Protein AF-A0A1H4MM97-F1 (afdb_monomer)

Solvent-accessible surface area (backbone atoms only — not comparable to full-atom values): 13445 Å² total; per-residue (Å²): 142,68,72,73,61,57,56,51,54,50,53,53,50,51,55,54,53,60,65,69,68,58,80,79,66,92,58,57,51,56,88,79,67,71,81,80,76,68,52,73,66,52,47,60,66,31,42,34,69,40,81,57,89,92,46,45,34,56,43,47,64,64,57,59,59,39,20,64,50,81,47,57,60,94,82,62,78,78,69,67,64,63,58,55,52,52,50,49,53,22,59,53,43,67,38,42,84,45,66,61,85,89,48,88,69,67,65,29,36,38,38,34,48,35,70,65,54,57,54,41,44,70,76,46,51,65,62,47,46,74,75,69,49,52,69,72,55,53,54,54,55,64,67,56,75,74,86,54,64,60,46,66,48,73,47,63,43,88,90,64,45,43,42,34,25,40,36,40,33,55,57,85,58,58,69,58,60,50,45,42,49,40,42,54,57,16,31,43,63,47,88,70,74,60,39,35,57,48,40,42,20,30,55,34,51,28,42,76,72,72,24,45,37,64,68,49,32,61,75,46,39,72,65,33,44,54,56,34,48,68,75,40,76,72,73

Sequence (235 aa):
MGYRFILFVFCVAVQLSLLLCLPSDPTFARPDEASSNYSMNDYLAHFIWLKRGNDEIASSFALQKFSYETIGTLDFAKQRAEDEIISHLAEVSGLTVVPIKGSTEPVGIFIIKDKTVMTLLANDPDRFRKIGIPDKTIYLLQNLRSKSDCEASTSIDGNSDNITAFIISADLTDKCMCGALYNAFGIDKPNDGPSADLSLCILYEARWRGKRSREEIASVFDDVKKACETRLPGA

Foldseek 3Di:
DPPVVVVVVVVVVVVVVVVVPDPPDPFLQDQDDPLPPADPVLLVVQFFWDDDPPFTFTQAALDLEAEEEEDDPPVQVPDCLVVVLVVVLSLLLNHHYDYPVVDPHDHQEYEYQDPVVLVCLLVPVVVVVVVPDDPVRSVVSVPPDPPDQWDKDWDADPVRSRIYIYIRHNDPPSVRVSQNVLVSRGGHPCNPTRHSSLSSQLQNQLVVVVQTTPVSSVVCVVVSSVVSCVVVPSD

Nearest PDB structures (foldseek):
  5zoi-assembly1_B  TM=5.202E-01  e=2.456E+00  Helicobacter pylori
  4z4i-assembly1_A  TM=3.896E-01  e=7.826E-01  Homo sapiens
  3p26-assembly1_A  TM=2.438E-01  e=4.553E-01  Saccharomyces cerevisiae
  7m6j-assembly1_D  TM=2.202E-01  e=8.184E+00  Homo sapiens
  3p26-assembly2_B  TM=2.000E-01  e=7.256E+00  Saccharomyces cerevisiae

pLDDT: mean 74.48, std 18.21, range [31.72, 97.5]

Radius of gyration: 20.49 Å; Cα contacts (8 Å, |Δi|>4): 338; chains: 1; bounding box: 71×41×52 Å

Mean predicted aligned error: 11.71 Å

Structure (mmCIF, N/CA/C/O backbone):
data_AF-A0A1H4MM97-F1
#
_entry.id   AF-A0A1H4MM97-F1
#
loop_
_atom_site.group_PDB
_atom_site.id
_atom_site.type_symbol
_atom_site.label_atom_id
_atom_site.label_alt_id
_atom_site.label_comp_id
_atom_site.label_asym_id
_atom_site.label_entity_id
_atom_site.label_seq_id
_atom_site.pdbx_PDB_ins_code
_atom_site.Cartn_x
_atom_site.Cartn_y
_atom_site.Cartn_z
_atom_site.occupancy
_atom_site.B_iso_or_equiv
_atom_site.auth_seq_id
_atom_site.auth_comp_id
_atom_site.auth_asym_id
_atom_site.auth_atom_id
_atom_site.pdbx_PDB_model_num
ATOM 1 N N . MET A 1 1 ? -52.872 -24.548 -9.612 1.00 49.06 1 MET A N 1
ATOM 2 C CA . MET A 1 1 ? -51.417 -24.605 -9.325 1.00 49.06 1 MET A CA 1
ATOM 3 C C . MET A 1 1 ? -50.615 -23.658 -10.238 1.00 49.06 1 MET A C 1
ATOM 5 O O . MET A 1 1 ? -49.607 -24.065 -10.784 1.00 49.06 1 MET A O 1
ATOM 9 N N . GLY A 1 2 ? -51.028 -22.393 -10.414 1.00 46.78 2 GLY A N 1
ATOM 10 C CA . GLY A 1 2 ? -50.292 -21.422 -11.259 1.00 46.78 2 GLY A CA 1
ATOM 11 C C . GLY A 1 2 ? -49.668 -20.250 -10.491 1.00 46.78 2 GLY A C 1
ATOM 12 O O . GLY A 1 2 ? -48.690 -19.666 -10.933 1.00 46.78 2 GLY A O 1
ATOM 13 N N . TYR A 1 3 ? -50.185 -19.936 -9.299 1.00 40.75 3 TYR A N 1
ATOM 14 C CA . TYR A 1 3 ? -49.818 -18.714 -8.571 1.00 40.75 3 TYR A CA 1
ATOM 15 C C . TYR A 1 3 ? -48.545 -18.820 -7.716 1.00 40.75 3 TYR A C 1
ATOM 17 O O . TYR A 1 3 ? -47.943 -17.806 -7.382 1.00 40.75 3 TYR A O 1
ATOM 25 N N . ARG A 1 4 ? -48.108 -20.039 -7.368 1.00 40.09 4 ARG A N 1
ATOM 26 C CA . ARG A 1 4 ? -46.903 -20.251 -6.542 1.00 40.09 4 ARG A CA 1
ATOM 27 C C . ARG A 1 4 ? -45.594 -20.207 -7.337 1.00 40.09 4 ARG A C 1
ATOM 29 O O . ARG A 1 4 ? -44.559 -19.927 -6.751 1.00 40.09 4 ARG A O 1
ATOM 36 N N . PHE A 1 5 ? -45.645 -20.429 -8.652 1.00 43.06 5 PHE A N 1
ATOM 37 C CA . PHE A 1 5 ? -44.459 -20.371 -9.515 1.00 43.06 5 PHE A CA 1
ATOM 38 C C . PHE A 1 5 ? -44.080 -18.931 -9.895 1.00 43.06 5 PHE A C 1
ATOM 40 O O . PHE A 1 5 ? -42.901 -18.605 -9.949 1.00 43.06 5 PHE A O 1
ATOM 47 N N . ILE A 1 6 ? -45.064 -18.042 -10.077 1.00 49.00 6 ILE A N 1
ATOM 48 C CA . ILE A 1 6 ? -44.823 -16.649 -10.495 1.00 49.00 6 ILE A CA 1
ATOM 49 C C . ILE A 1 6 ? -44.166 -15.826 -9.372 1.00 49.00 6 ILE A C 1
ATOM 51 O O . ILE A 1 6 ? -43.250 -15.051 -9.633 1.00 49.00 6 ILE A O 1
ATOM 55 N N . LEU A 1 7 ? -44.562 -16.049 -8.113 1.00 43.12 7 LEU A N 1
ATOM 56 C CA . LEU A 1 7 ? -43.943 -15.402 -6.946 1.00 43.12 7 LEU A CA 1
ATOM 57 C C . LEU A 1 7 ? -42.482 -15.827 -6.733 1.00 43.12 7 LEU A C 1
ATOM 59 O O . LEU A 1 7 ? -41.660 -15.007 -6.338 1.00 43.12 7 LEU A O 1
ATOM 63 N N . PHE A 1 8 ? -42.143 -17.083 -7.040 1.00 41.84 8 PHE A N 1
ATOM 64 C CA . PHE A 1 8 ? -40.775 -17.581 -6.890 1.00 41.84 8 PHE A CA 1
ATOM 65 C C . PHE A 1 8 ? -39.834 -16.990 -7.950 1.00 41.84 8 PHE A C 1
ATOM 67 O O . PHE A 1 8 ? -38.717 -16.596 -7.632 1.00 41.84 8 PHE A O 1
ATOM 74 N N . VAL A 1 9 ? -40.309 -16.844 -9.193 1.00 50.38 9 VAL A N 1
ATOM 75 C CA . VAL A 1 9 ? -39.530 -16.230 -10.282 1.00 50.38 9 VAL A CA 1
ATOM 76 C C . VAL A 1 9 ? -39.314 -14.732 -10.039 1.00 50.38 9 VAL A C 1
ATOM 78 O O . VAL A 1 9 ? -38.212 -14.240 -10.265 1.00 50.38 9 VAL A O 1
ATOM 81 N N . PHE A 1 10 ? -40.307 -14.017 -9.497 1.00 41.94 10 PHE A N 1
ATOM 82 C CA . PHE A 1 10 ? -40.141 -12.607 -9.125 1.00 41.94 10 PHE A CA 1
ATOM 83 C C . PHE A 1 10 ? -39.185 -12.407 -7.940 1.00 41.94 10 PHE A C 1
ATOM 85 O O . PHE A 1 10 ? -38.374 -11.488 -7.981 1.00 41.94 10 PHE A O 1
ATOM 92 N N . CYS A 1 11 ? -39.208 -13.268 -6.916 1.00 41.06 11 CYS A N 1
ATOM 93 C CA . CYS A 1 11 ? -38.255 -13.168 -5.804 1.00 41.06 11 CYS A CA 1
ATOM 94 C C . CYS A 1 11 ? -36.807 -13.444 -6.237 1.00 41.06 11 CYS A C 1
ATOM 96 O O . CYS A 1 11 ? -35.907 -12.732 -5.798 1.00 41.06 11 CYS A O 1
ATOM 98 N N . VAL A 1 12 ? -36.580 -14.414 -7.130 1.00 44.72 12 VAL A N 1
ATOM 99 C CA . VAL A 1 12 ? -35.234 -14.708 -7.654 1.00 44.72 12 VAL A CA 1
ATOM 100 C C . VAL A 1 12 ? -34.754 -13.602 -8.598 1.00 44.72 12 VAL A C 1
ATOM 102 O O . VAL A 1 12 ? -33.596 -13.206 -8.516 1.00 44.72 12 VAL A O 1
ATOM 105 N N . ALA A 1 13 ? -35.634 -13.037 -9.433 1.00 41.28 13 ALA A N 1
ATOM 106 C CA . ALA A 1 13 ? -35.287 -11.909 -10.298 1.00 41.28 13 ALA A CA 1
ATOM 107 C C . ALA A 1 13 ? -34.978 -10.633 -9.496 1.00 41.28 13 ALA A C 1
ATOM 109 O O . ALA A 1 13 ? -34.005 -9.955 -9.795 1.00 41.28 13 ALA A O 1
ATOM 110 N N . VAL A 1 14 ? -35.731 -10.339 -8.430 1.00 40.81 14 VAL A N 1
ATOM 111 C CA . VAL A 1 14 ? -35.464 -9.181 -7.558 1.00 40.81 14 VAL A CA 1
ATOM 112 C C . VAL A 1 14 ? -34.192 -9.385 -6.724 1.00 40.81 14 VAL A C 1
ATOM 114 O O . VAL A 1 14 ? -33.439 -8.431 -6.549 1.00 40.81 14 VAL A O 1
ATOM 117 N N . GLN A 1 15 ? -33.881 -10.610 -6.278 1.00 38.22 15 GLN A N 1
ATOM 118 C CA . GLN A 1 15 ? -32.597 -10.902 -5.622 1.00 38.22 15 GLN A CA 1
ATOM 119 C C . GLN A 1 15 ? -31.404 -10.843 -6.588 1.00 38.22 15 GLN A C 1
ATOM 121 O O . GLN A 1 15 ? -30.356 -10.341 -6.193 1.00 38.22 15 GLN A O 1
ATOM 126 N N . LEU A 1 16 ? -31.550 -11.276 -7.849 1.00 35.69 16 LEU A N 1
ATOM 127 C CA . LEU A 1 16 ? -30.498 -11.107 -8.861 1.00 35.69 16 LEU A CA 1
ATOM 128 C C . LEU A 1 16 ? -30.330 -9.644 -9.298 1.00 35.69 16 LEU A C 1
ATOM 130 O O . LEU A 1 16 ? -29.208 -9.214 -9.537 1.00 35.69 16 LEU A O 1
ATOM 134 N N . SER A 1 17 ? -31.407 -8.857 -9.369 1.00 37.47 17 SER A N 1
ATOM 135 C CA . SER A 1 17 ? -31.325 -7.429 -9.707 1.00 37.47 17 SER A CA 1
ATOM 136 C C . SER A 1 17 ? -30.773 -6.570 -8.565 1.00 37.47 17 SER A C 1
ATOM 138 O O . SER A 1 17 ? -30.142 -5.556 -8.836 1.00 37.47 17 SER A O 1
ATOM 140 N N . LEU A 1 18 ? -30.936 -6.979 -7.302 1.00 34.72 18 LEU A N 1
ATOM 141 C CA . LEU A 1 18 ? -30.279 -6.332 -6.156 1.00 34.72 18 LEU A CA 1
ATOM 142 C C . LEU A 1 18 ? -28.7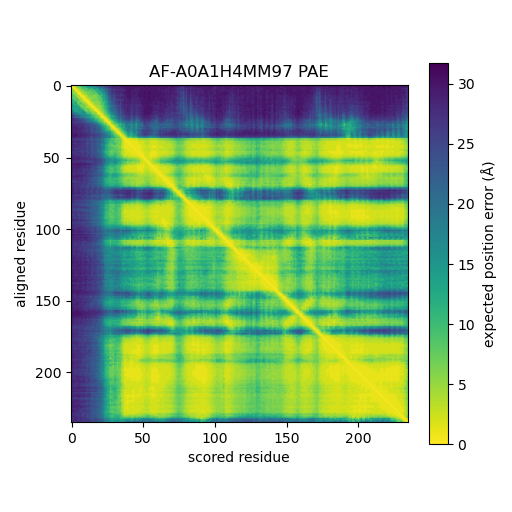80 -6.666 -6.056 1.00 34.72 18 LEU A C 1
ATOM 144 O O . LEU A 1 18 ? -28.029 -5.874 -5.498 1.00 34.72 18 LEU A O 1
ATOM 148 N N . LEU A 1 19 ? -28.333 -7.783 -6.641 1.00 35.66 19 LEU A N 1
ATOM 149 C CA . LEU A 1 19 ? -26.908 -8.116 -6.798 1.00 35.66 19 LEU A CA 1
ATOM 150 C C . LEU A 1 19 ? -26.224 -7.341 -7.940 1.00 35.66 19 LEU A C 1
ATOM 152 O O . LEU A 1 19 ? -25.001 -7.300 -7.989 1.00 35.66 19 LEU A O 1
ATOM 156 N N . LEU A 1 20 ? -26.992 -6.701 -8.828 1.00 36.16 20 LEU A N 1
ATOM 157 C CA . LEU A 1 20 ? -26.485 -5.889 -9.946 1.00 36.16 20 LEU A CA 1
ATOM 158 C C . LEU A 1 20 ? -26.397 -4.383 -9.628 1.00 36.16 20 LEU A C 1
ATOM 160 O O . LEU A 1 20 ? -25.995 -3.605 -10.486 1.00 36.16 20 LEU A O 1
ATOM 164 N N . CYS A 1 21 ? -26.752 -3.975 -8.405 1.00 31.72 21 CYS A N 1
ATOM 165 C CA . CYS A 1 21 ? -26.596 -2.602 -7.907 1.00 31.72 21 CYS A CA 1
ATOM 166 C C . CYS A 1 21 ? -25.496 -2.479 -6.841 1.00 31.72 21 CYS A C 1
ATOM 168 O O . CYS A 1 21 ? -25.491 -1.515 -6.075 1.00 31.72 21 CYS A O 1
ATOM 170 N N . LEU A 1 22 ? -24.572 -3.441 -6.770 1.00 36.78 22 LEU A N 1
ATOM 171 C CA . LEU A 1 22 ? -23.288 -3.171 -6.132 1.00 36.78 22 LEU A CA 1
ATOM 172 C C . LEU A 1 22 ? -22.533 -2.189 -7.038 1.00 36.78 22 LEU A C 1
ATOM 174 O O . LEU A 1 22 ? -22.539 -2.394 -8.256 1.00 36.78 22 LEU A O 1
ATOM 178 N N . PRO A 1 23 ? -21.948 -1.107 -6.495 1.00 34.12 23 PRO A N 1
ATOM 179 C CA . PRO A 1 23 ? -21.090 -0.242 -7.284 1.00 34.12 23 PRO A CA 1
ATOM 180 C C . PRO A 1 23 ? -20.036 -1.114 -7.969 1.00 34.12 23 PRO A C 1
ATOM 182 O O . PRO A 1 23 ? -19.367 -1.926 -7.334 1.00 34.12 23 PRO A O 1
ATOM 185 N N . SER A 1 24 ? -19.992 -0.980 -9.290 1.00 39.81 24 SER A N 1
ATOM 186 C CA . SER A 1 24 ? -18.959 -1.505 -10.169 1.00 39.81 24 SER A CA 1
ATOM 187 C C . SER A 1 24 ? -17.586 -1.288 -9.544 1.00 39.81 24 SER A C 1
ATOM 189 O O . SER A 1 24 ? -17.253 -0.138 -9.273 1.00 39.81 24 SER A O 1
ATOM 191 N N . ASP A 1 25 ? -16.862 -2.386 -9.337 1.00 40.44 25 ASP A N 1
ATOM 192 C CA . ASP A 1 25 ? -15.417 -2.469 -9.126 1.00 40.44 25 ASP A CA 1
ATOM 193 C C . ASP A 1 25 ? -14.806 -1.409 -8.173 1.00 40.44 25 ASP A C 1
ATOM 195 O O . ASP A 1 25 ? -14.571 -0.266 -8.567 1.00 40.44 25 ASP A O 1
ATOM 199 N N . PRO A 1 26 ? -14.452 -1.766 -6.919 1.00 42.62 26 PRO A N 1
ATOM 200 C CA . PRO A 1 26 ? -13.635 -0.894 -6.070 1.00 42.62 26 PRO A CA 1
ATOM 201 C C . PRO A 1 26 ? -12.186 -0.785 -6.578 1.00 42.62 26 PRO A C 1
ATOM 203 O O . PRO A 1 26 ? -11.366 -0.088 -5.977 1.00 42.62 26 PRO A O 1
ATOM 206 N N . THR A 1 27 ? -11.848 -1.476 -7.670 1.00 48.03 27 THR A N 1
ATOM 207 C CA . THR A 1 27 ? -10.583 -1.330 -8.374 1.00 48.03 27 THR A CA 1
ATOM 208 C C . THR A 1 27 ? -10.502 0.078 -8.955 1.00 48.03 27 THR A C 1
ATOM 210 O O . THR A 1 27 ? -11.235 0.466 -9.859 1.00 48.03 27 THR A O 1
ATOM 213 N N . PHE A 1 28 ? -9.518 0.850 -8.489 1.00 55.97 28 PHE A N 1
ATOM 214 C CA . PHE A 1 28 ? -9.090 2.093 -9.145 1.00 55.97 28 PHE A CA 1
ATOM 215 C C . PHE A 1 28 ? -8.450 1.843 -10.528 1.00 55.97 28 PHE A C 1
ATOM 217 O O . PHE A 1 28 ? -7.817 2.737 -11.094 1.00 55.97 28 PHE A O 1
ATOM 224 N N . ALA A 1 29 ? -8.605 0.637 -11.078 1.00 46.31 29 ALA A N 1
ATOM 225 C CA . ALA A 1 29 ? -8.329 0.317 -12.462 1.00 46.31 29 ALA A CA 1
ATOM 226 C C . ALA A 1 29 ? -9.355 1.054 -13.334 1.00 46.31 29 ALA A C 1
ATOM 228 O O . ALA A 1 29 ? -10.533 0.704 -13.386 1.00 46.31 29 ALA A O 1
ATOM 229 N N . ARG A 1 30 ? -8.915 2.125 -14.000 1.00 54.25 30 ARG A N 1
ATOM 230 C CA . ARG A 1 30 ? -9.729 2.806 -15.011 1.00 54.25 30 ARG A CA 1
ATOM 231 C C . ARG A 1 30 ? -9.793 1.906 -16.251 1.00 54.25 30 ARG A C 1
ATOM 233 O O . ARG A 1 30 ? -8.746 1.703 -16.857 1.00 54.25 30 ARG A O 1
ATOM 240 N N . PRO A 1 31 ? -10.973 1.417 -16.679 1.00 42.72 31 PRO A N 1
ATOM 241 C CA . PRO A 1 31 ? -11.050 0.450 -17.777 1.00 42.72 31 PRO A CA 1
ATOM 242 C C . PRO A 1 31 ? -10.684 1.007 -19.164 1.00 42.72 31 PRO A C 1
ATOM 244 O O . PRO A 1 31 ? -10.491 0.220 -20.082 1.00 42.72 31 PRO A O 1
ATOM 247 N N . ASP A 1 32 ? -10.590 2.334 -19.340 1.00 45.09 32 ASP A N 1
ATOM 248 C CA . ASP A 1 32 ? -10.594 2.956 -20.679 1.00 45.09 32 ASP A CA 1
ATOM 249 C C . ASP A 1 32 ? -9.565 4.085 -20.912 1.00 45.09 32 ASP A C 1
ATOM 251 O O . ASP A 1 32 ? -9.563 4.703 -21.980 1.00 45.09 32 ASP A O 1
ATOM 255 N N . GLU A 1 33 ? -8.656 4.377 -19.977 1.00 47.25 33 GLU A N 1
ATOM 256 C CA . GLU A 1 33 ? -7.535 5.278 -20.287 1.00 47.25 33 GLU A CA 1
ATOM 257 C C . GLU A 1 33 ? -6.382 4.456 -20.848 1.00 47.25 33 GLU A C 1
ATOM 259 O O . GLU A 1 33 ? -5.767 3.667 -20.139 1.00 47.25 33 GLU A O 1
ATOM 264 N N . ALA A 1 34 ? -6.096 4.631 -22.142 1.00 46.62 34 ALA A N 1
ATOM 265 C CA . ALA A 1 34 ? -4.955 4.000 -22.790 1.00 46.62 34 ALA A CA 1
ATOM 266 C C . ALA A 1 34 ? -3.711 4.145 -21.897 1.00 46.62 34 ALA A C 1
ATOM 268 O O . ALA A 1 34 ? -3.241 5.261 -21.657 1.00 46.62 34 ALA A O 1
ATOM 269 N N . SER A 1 35 ? -3.167 3.014 -21.440 1.00 50.94 35 SER A N 1
ATOM 270 C CA . SER A 1 35 ? -1.986 2.882 -20.567 1.00 50.94 35 SER A CA 1
ATOM 271 C C . SER A 1 35 ? -0.704 3.548 -21.114 1.00 50.94 35 SER A C 1
ATOM 273 O O . SER A 1 35 ? 0.368 3.477 -20.508 1.00 50.94 35 SER A O 1
ATOM 275 N N . SER A 1 36 ? -0.805 4.232 -22.257 1.00 53.22 36 SER A N 1
ATOM 276 C CA . SER A 1 36 ? 0.264 4.854 -23.027 1.00 53.22 36 SER A CA 1
ATOM 277 C C . SER A 1 36 ? 0.568 6.320 -22.695 1.00 53.22 36 SER A C 1
ATOM 279 O O . SER A 1 36 ? 1.521 6.844 -23.265 1.00 53.22 36 SER A O 1
ATOM 281 N N . ASN A 1 37 ? -0.197 7.007 -21.836 1.00 71.69 37 ASN A N 1
ATOM 282 C CA . ASN A 1 37 ? -0.038 8.465 -21.660 1.00 71.69 37 ASN A CA 1
ATOM 283 C C . ASN A 1 37 ? 0.710 8.916 -20.395 1.00 71.69 37 ASN A C 1
ATOM 285 O O . ASN A 1 37 ? 1.071 10.089 -20.312 1.00 71.69 37 ASN A O 1
ATOM 289 N N . TYR A 1 38 ? 0.975 8.024 -19.438 1.00 87.31 38 TYR A N 1
ATOM 290 C CA . TYR A 1 38 ? 1.698 8.377 -18.211 1.00 87.31 38 TYR A CA 1
ATOM 291 C C . TYR A 1 38 ? 3.192 8.066 -18.327 1.00 87.31 38 TYR A C 1
ATOM 293 O O . TYR A 1 38 ? 3.596 6.947 -18.650 1.00 87.31 38 TYR A O 1
ATOM 301 N N . SER A 1 39 ? 4.017 9.071 -18.049 1.00 92.00 39 SER A N 1
ATOM 302 C CA . SER A 1 39 ? 5.473 8.974 -17.992 1.00 92.00 39 SER A CA 1
ATOM 303 C C . SER A 1 39 ? 5.942 8.346 -16.678 1.00 92.00 39 SER A C 1
ATOM 305 O O . SER A 1 39 ? 5.214 8.328 -15.688 1.00 92.00 39 SER A O 1
ATOM 307 N N . MET A 1 40 ? 7.201 7.900 -16.622 1.00 94.38 40 MET A N 1
ATOM 308 C CA . MET A 1 40 ? 7.828 7.431 -15.377 1.00 94.38 40 MET A CA 1
ATOM 309 C C . MET A 1 40 ? 7.652 8.421 -14.218 1.00 94.38 40 MET A C 1
ATOM 311 O O . MET A 1 40 ? 7.373 8.014 -13.095 1.00 94.38 40 MET A O 1
ATOM 315 N N . ASN A 1 41 ? 7.778 9.723 -14.486 1.00 94.38 41 ASN A N 1
ATOM 316 C CA . ASN A 1 41 ? 7.653 10.744 -13.450 1.00 94.38 41 ASN A CA 1
ATOM 317 C C . ASN A 1 41 ? 6.241 10.814 -12.861 1.00 94.38 41 ASN A C 1
ATOM 319 O O . ASN A 1 41 ? 6.115 11.114 -11.677 1.00 94.38 41 ASN A O 1
ATOM 323 N N . ASP A 1 42 ? 5.209 10.496 -13.645 1.00 93.81 42 ASP A N 1
ATOM 324 C CA . ASP A 1 42 ? 3.827 10.454 -13.162 1.00 93.81 42 ASP A CA 1
ATOM 325 C C . ASP A 1 42 ? 3.635 9.292 -12.176 1.00 93.81 42 ASP A C 1
ATOM 327 O O . ASP A 1 42 ? 3.068 9.478 -11.102 1.00 93.81 42 ASP A O 1
ATOM 331 N N . TYR A 1 43 ? 4.206 8.118 -12.473 1.00 93.94 43 TYR A N 1
ATOM 332 C CA . TYR A 1 43 ? 4.206 6.980 -11.544 1.00 93.94 43 TYR A CA 1
ATOM 333 C C . TYR A 1 43 ? 5.051 7.246 -10.293 1.00 93.94 43 TYR A C 1
ATOM 335 O O . TYR A 1 43 ? 4.634 6.926 -9.185 1.00 93.94 43 TYR A O 1
ATOM 343 N N . LEU A 1 44 ? 6.227 7.866 -10.432 1.00 94.88 44 LEU A N 1
ATOM 344 C CA . LEU A 1 44 ? 7.054 8.224 -9.274 1.00 94.88 44 LEU A CA 1
ATOM 345 C C . LEU A 1 44 ? 6.385 9.295 -8.399 1.00 94.88 44 LEU A C 1
ATOM 347 O O . LEU A 1 44 ? 6.598 9.308 -7.188 1.00 94.88 44 LEU A O 1
ATOM 351 N N . ALA A 1 45 ? 5.584 10.191 -8.983 1.00 94.19 45 ALA A N 1
ATOM 352 C CA . ALA A 1 45 ? 4.790 11.168 -8.239 1.00 94.19 45 ALA A CA 1
ATOM 353 C C . ALA A 1 45 ? 3.629 10.522 -7.465 1.00 94.19 45 ALA A C 1
ATOM 355 O O . ALA A 1 45 ? 3.190 11.084 -6.466 1.00 94.19 45 ALA A O 1
ATOM 356 N N . HIS A 1 46 ? 3.185 9.337 -7.888 1.00 94.00 46 HIS A N 1
ATOM 357 C CA . HIS A 1 46 ? 2.208 8.510 -7.183 1.00 94.00 46 HIS A CA 1
ATOM 358 C C . HIS A 1 46 ? 2.771 7.818 -5.937 1.00 94.00 46 HIS A C 1
ATOM 360 O O . HIS A 1 46 ? 2.003 7.271 -5.154 1.00 94.00 46 HIS A O 1
ATOM 366 N N . PHE A 1 47 ? 4.088 7.803 -5.724 1.00 95.19 47 PHE A N 1
ATOM 367 C CA . PHE A 1 47 ? 4.673 7.154 -4.550 1.00 95.19 47 PHE A CA 1
ATOM 368 C C . PHE A 1 47 ? 4.789 8.120 -3.374 1.00 95.19 47 PHE A C 1
ATOM 370 O O . PHE A 1 47 ? 5.162 9.284 -3.522 1.00 95.19 47 PHE A O 1
ATOM 377 N N . ILE A 1 48 ? 4.537 7.607 -2.174 1.00 92.69 48 ILE A N 1
ATOM 378 C CA . ILE A 1 48 ? 4.826 8.306 -0.925 1.00 92.69 48 ILE A CA 1
ATOM 379 C C . ILE A 1 48 ? 6.323 8.174 -0.642 1.00 92.69 48 ILE A C 1
ATOM 381 O O . ILE A 1 48 ? 6.834 7.075 -0.421 1.00 92.69 48 ILE A O 1
ATOM 385 N N . TRP A 1 49 ? 7.026 9.304 -0.608 1.00 92.06 49 TRP A N 1
ATOM 386 C CA . TRP A 1 49 ? 8.469 9.363 -0.373 1.00 92.06 49 TRP A CA 1
ATOM 387 C C . TRP A 1 49 ? 8.794 9.748 1.069 1.00 92.06 49 TRP A C 1
ATOM 389 O O . TRP A 1 49 ? 8.275 10.723 1.612 1.00 92.06 49 TRP A O 1
ATOM 399 N N . LEU A 1 50 ? 9.699 8.993 1.685 1.00 88.56 50 LEU A N 1
ATOM 400 C CA . LEU A 1 50 ? 10.193 9.223 3.036 1.00 88.56 50 LEU A CA 1
ATOM 401 C C . LEU A 1 50 ? 11.599 9.793 2.970 1.00 88.56 50 LEU A C 1
ATOM 403 O O . LEU A 1 50 ? 12.507 9.179 2.407 1.00 88.56 50 LEU A O 1
ATOM 407 N N . LYS A 1 51 ? 11.802 10.947 3.600 1.00 86.50 51 LYS A N 1
ATOM 408 C CA . LYS A 1 51 ? 13.123 11.565 3.663 1.00 86.50 51 LYS A CA 1
ATOM 409 C C . LYS A 1 51 ? 14.014 10.832 4.667 1.00 86.50 51 LYS A C 1
ATOM 411 O O . LYS A 1 51 ? 13.710 10.797 5.860 1.00 86.50 51 LYS A O 1
ATOM 416 N N . ARG A 1 52 ? 15.145 10.301 4.204 1.00 80.44 52 ARG A N 1
ATOM 417 C CA . ARG A 1 52 ? 16.182 9.661 5.024 1.00 80.44 52 ARG A CA 1
ATOM 418 C C . ARG A 1 52 ? 17.520 10.344 4.750 1.00 80.44 52 ARG A C 1
ATOM 420 O O . ARG A 1 52 ? 18.252 9.991 3.834 1.00 80.44 52 ARG A O 1
ATOM 427 N N . GLY A 1 53 ? 17.836 11.353 5.561 1.00 81.44 53 GLY A N 1
ATOM 428 C CA . GLY A 1 53 ? 19.007 12.197 5.323 1.00 81.44 53 GLY A CA 1
ATOM 429 C C . GLY A 1 53 ? 18.842 13.013 4.038 1.00 81.44 53 GLY A C 1
ATOM 430 O O . GLY A 1 53 ? 17.947 13.860 3.966 1.00 81.44 53 GLY A O 1
ATOM 431 N N . ASN A 1 54 ? 19.703 12.749 3.053 1.00 83.62 54 ASN A N 1
ATOM 432 C CA . ASN A 1 54 ? 19.653 13.381 1.731 1.00 83.62 54 ASN A CA 1
ATOM 433 C C . ASN A 1 54 ? 18.845 12.573 0.705 1.00 83.62 54 ASN A C 1
ATOM 435 O O . ASN A 1 54 ? 18.517 13.125 -0.341 1.00 83.62 54 ASN A O 1
ATOM 439 N N . ASP A 1 55 ? 18.508 11.321 1.018 1.00 83.50 55 ASP A N 1
ATOM 440 C CA . ASP A 1 55 ? 17.822 10.423 0.094 1.00 83.50 55 ASP A CA 1
ATOM 441 C C . ASP A 1 55 ? 16.309 10.409 0.350 1.00 83.50 55 ASP A C 1
ATOM 443 O O . ASP A 1 55 ? 15.832 10.643 1.469 1.00 83.50 55 ASP A O 1
ATOM 447 N N . GLU A 1 56 ? 15.552 10.086 -0.696 1.00 89.50 56 GLU A N 1
ATOM 448 C CA . GLU A 1 56 ? 14.125 9.781 -0.625 1.00 89.50 56 GLU A CA 1
ATOM 449 C C . GLU A 1 56 ? 13.921 8.285 -0.848 1.00 89.50 56 GLU A C 1
ATOM 451 O O . GLU A 1 56 ? 14.308 7.747 -1.883 1.00 89.50 56 GLU A O 1
ATOM 456 N N . ILE A 1 57 ? 13.299 7.613 0.118 1.00 91.75 57 ILE A N 1
ATOM 457 C CA . ILE A 1 57 ? 12.983 6.186 0.048 1.00 91.75 57 ILE A CA 1
ATOM 458 C C . ILE A 1 57 ? 11.478 6.018 -0.112 1.00 91.75 57 ILE A C 1
ATOM 460 O O . ILE A 1 57 ? 10.710 6.573 0.673 1.00 91.75 57 ILE A O 1
ATOM 464 N N . ALA A 1 58 ? 11.050 5.232 -1.096 1.00 93.00 58 ALA A N 1
ATOM 465 C CA . ALA A 1 58 ? 9.637 4.952 -1.299 1.00 93.00 58 ALA A CA 1
ATOM 466 C C . ALA A 1 58 ? 9.064 4.155 -0.112 1.00 93.00 58 ALA A C 1
ATOM 468 O O . ALA A 1 58 ? 9.601 3.111 0.290 1.00 93.00 58 ALA A O 1
ATOM 469 N N . SER A 1 59 ? 7.970 4.657 0.457 1.00 91.62 59 SER A N 1
ATOM 470 C CA . SER A 1 59 ? 7.221 4.005 1.529 1.00 91.62 59 SER A CA 1
ATOM 471 C C . SER A 1 59 ? 6.627 2.699 1.012 1.00 91.62 59 SER A C 1
ATOM 473 O O . SER A 1 59 ? 5.939 2.694 0.003 1.00 91.62 59 SER A O 1
ATOM 475 N N . SER A 1 60 ? 6.919 1.580 1.667 1.00 91.19 60 SER A N 1
ATOM 476 C CA . SER A 1 60 ? 6.393 0.253 1.317 1.00 91.19 60 SER A CA 1
ATOM 477 C C . SER A 1 60 ? 6.633 -0.734 2.463 1.00 91.19 60 SER A C 1
ATOM 479 O O . SER A 1 60 ? 7.616 -0.598 3.200 1.00 91.19 60 SER A O 1
ATOM 481 N N . PHE A 1 61 ? 5.756 -1.731 2.618 1.00 88.69 61 PHE A N 1
ATOM 482 C CA . PHE A 1 61 ? 5.861 -2.739 3.684 1.00 88.69 61 PHE A CA 1
ATOM 483 C C . PHE A 1 61 ? 7.201 -3.473 3.654 1.00 88.69 61 PHE A C 1
ATOM 485 O O . PHE A 1 61 ? 7.614 -3.974 2.611 1.00 88.69 61 PHE A O 1
ATOM 492 N N . ALA A 1 62 ? 7.863 -3.572 4.813 1.00 84.75 62 ALA A N 1
ATOM 493 C CA . ALA A 1 62 ? 9.200 -4.144 4.903 1.00 84.75 62 ALA A CA 1
ATOM 494 C C . ALA A 1 62 ? 9.271 -5.611 4.448 1.00 84.75 62 ALA A C 1
ATOM 496 O O . ALA A 1 62 ? 10.173 -6.004 3.699 1.00 84.75 62 ALA A O 1
ATOM 497 N N . LEU A 1 63 ? 8.301 -6.384 4.932 1.00 85.31 63 LEU A N 1
ATOM 498 C CA . LEU A 1 63 ? 8.202 -7.832 4.834 1.00 85.31 63 LEU A CA 1
ATOM 499 C C . LEU A 1 63 ? 7.167 -8.230 3.783 1.00 85.31 63 LEU A C 1
ATOM 501 O O . LEU A 1 63 ? 6.226 -7.490 3.516 1.00 85.31 63 LEU A O 1
ATOM 505 N N . GLN A 1 64 ? 7.304 -9.443 3.246 1.00 87.19 64 GLN A N 1
ATOM 506 C CA . GLN A 1 64 ? 6.312 -10.024 2.332 1.00 87.19 64 GLN A CA 1
ATOM 507 C C . GLN A 1 64 ? 5.022 -10.470 3.034 1.00 87.19 64 GLN A C 1
ATOM 509 O O . GLN A 1 64 ? 4.060 -10.853 2.377 1.00 87.19 64 GLN A O 1
ATOM 514 N N . LYS A 1 65 ? 4.997 -10.453 4.367 1.00 88.31 65 LYS A N 1
ATOM 515 C CA . LYS A 1 65 ? 3.845 -10.839 5.177 1.00 88.31 65 LYS A CA 1
ATOM 516 C C . LYS A 1 65 ? 3.414 -9.659 6.025 1.00 88.31 65 LYS A C 1
ATOM 518 O O . LYS A 1 65 ? 4.262 -8.974 6.592 1.00 88.31 65 LYS A O 1
ATOM 523 N N . PHE A 1 66 ? 2.111 -9.454 6.140 1.00 86.38 66 PHE A N 1
ATOM 524 C CA . PHE A 1 66 ? 1.546 -8.474 7.057 1.00 86.38 66 PHE A CA 1
ATOM 525 C C . PHE A 1 66 ? 0.224 -8.981 7.620 1.00 86.38 66 PHE A C 1
ATOM 527 O O . PHE A 1 66 ? -0.440 -9.830 7.029 1.00 86.38 66 PHE A O 1
ATOM 534 N N . SER A 1 67 ? -0.153 -8.444 8.772 1.00 85.31 67 SER A N 1
ATOM 535 C CA . SER A 1 67 ? -1.457 -8.699 9.384 1.00 85.31 67 SER A CA 1
ATOM 536 C C . SER A 1 67 ? -2.229 -7.386 9.491 1.00 85.31 67 SER A C 1
ATOM 538 O O . SER A 1 67 ? -1.604 -6.324 9.586 1.00 85.31 67 SER A O 1
ATOM 540 N N . TYR A 1 68 ? -3.558 -7.446 9.532 1.00 84.12 68 TYR A N 1
ATOM 541 C CA . TYR A 1 68 ? -4.394 -6.286 9.837 1.00 84.12 68 TYR A CA 1
ATOM 542 C C . TYR A 1 68 ? -5.479 -6.631 10.859 1.00 84.12 68 TYR A C 1
ATOM 544 O O . TYR A 1 68 ? -5.958 -7.763 10.883 1.00 84.12 68 TYR A O 1
ATOM 552 N N . GLU A 1 69 ? -5.837 -5.660 11.700 1.00 80.12 69 GLU A N 1
ATOM 553 C CA . GLU A 1 69 ? -6.885 -5.779 12.721 1.00 80.12 69 GLU A CA 1
ATOM 554 C C . GLU A 1 69 ? -7.954 -4.708 12.484 1.00 80.12 69 GLU A C 1
ATOM 556 O O . GLU A 1 69 ? -7.631 -3.522 12.358 1.00 80.12 69 GLU A O 1
ATOM 561 N N . THR A 1 70 ? -9.226 -5.102 12.503 1.00 78.50 70 THR A N 1
ATOM 562 C CA . THR A 1 70 ? -10.354 -4.162 12.515 1.00 78.50 70 THR A CA 1
ATOM 563 C C . THR A 1 70 ? -10.908 -4.026 13.934 1.00 78.50 70 THR A C 1
ATOM 565 O O . THR A 1 70 ? -11.240 -5.011 14.586 1.00 78.50 70 THR A O 1
ATOM 568 N N . ILE A 1 71 ? -11.053 -2.789 14.408 1.00 74.06 71 ILE A N 1
ATOM 569 C CA . ILE A 1 71 ? -11.542 -2.427 15.740 1.00 74.06 71 ILE A CA 1
ATOM 570 C C . ILE A 1 71 ? -12.860 -1.643 15.599 1.00 74.06 71 ILE A C 1
ATOM 572 O O . ILE A 1 71 ? -12.901 -0.570 14.993 1.00 74.06 71 ILE A O 1
ATOM 576 N N . GLY A 1 72 ? -13.938 -2.153 16.203 1.00 69.12 72 GLY A N 1
ATOM 577 C CA . GLY A 1 72 ? -15.273 -1.532 16.236 1.00 69.12 72 GLY A CA 1
ATOM 578 C C . GLY A 1 72 ? -16.184 -2.174 17.297 1.00 69.12 72 GLY A C 1
ATOM 579 O O . GLY A 1 72 ? -15.803 -3.178 17.901 1.00 69.12 72 GLY A O 1
ATOM 580 N N . THR A 1 73 ? -17.370 -1.611 17.574 1.00 57.19 73 THR A N 1
ATOM 581 C CA . THR A 1 73 ? -18.348 -2.259 18.484 1.00 57.19 73 THR A CA 1
ATOM 582 C C . THR A 1 73 ? -19.100 -3.409 17.781 1.00 57.19 73 THR A C 1
ATOM 584 O O . THR A 1 73 ? -18.927 -3.616 16.589 1.00 57.19 73 THR A O 1
ATOM 587 N N . LEU A 1 74 ? -19.873 -4.237 18.496 1.00 47.25 74 LEU A N 1
ATOM 588 C CA . LEU A 1 74 ? -20.401 -5.528 17.994 1.00 47.25 74 LEU A CA 1
ATOM 589 C C . LEU A 1 74 ? -21.281 -5.458 16.720 1.00 47.25 74 LEU A C 1
ATOM 591 O O . LEU A 1 74 ? -21.394 -6.467 16.025 1.00 47.25 74 LEU A O 1
ATOM 595 N N . ASP A 1 75 ? -21.820 -4.287 16.366 1.00 47.28 75 ASP A N 1
ATOM 596 C CA . ASP A 1 75 ? -22.511 -4.040 15.086 1.00 47.28 75 ASP A CA 1
ATOM 597 C C . ASP A 1 75 ? -21.551 -3.667 13.923 1.00 47.28 75 ASP A C 1
ATOM 599 O O . ASP A 1 75 ? -21.932 -3.728 12.757 1.00 47.28 75 ASP A O 1
ATOM 603 N N . PHE A 1 76 ? -20.280 -3.356 14.214 1.00 43.22 76 PHE A N 1
ATOM 604 C CA . PHE A 1 76 ? -19.259 -2.811 13.298 1.00 43.22 76 PHE A CA 1
ATOM 605 C C . PHE A 1 76 ? -18.317 -3.857 12.672 1.00 43.22 76 PHE A C 1
ATOM 607 O O . PHE A 1 76 ? -17.500 -3.518 11.819 1.00 43.22 76 PHE A O 1
ATOM 614 N N . ALA A 1 77 ? -18.422 -5.131 13.057 1.00 48.81 77 ALA A N 1
ATOM 615 C CA . ALA A 1 77 ? -17.624 -6.224 12.483 1.00 48.81 77 ALA A CA 1
ATOM 616 C C . ALA A 1 77 ? -18.292 -6.900 11.266 1.00 48.81 77 ALA A C 1
ATOM 618 O O . ALA A 1 77 ? -17.785 -7.892 10.743 1.00 48.81 77 ALA A O 1
ATOM 619 N N . LYS A 1 78 ? -19.454 -6.406 10.817 1.00 48.88 78 LYS A N 1
ATOM 620 C CA . LYS A 1 78 ? -20.166 -6.940 9.648 1.00 48.88 78 LYS A CA 1
ATOM 621 C C . LYS A 1 78 ? -20.112 -5.983 8.466 1.00 48.88 78 LYS A C 1
ATOM 623 O O . LYS A 1 78 ? -21.109 -5.371 8.114 1.00 48.88 78 LYS A O 1
ATOM 628 N N . GLN A 1 79 ? -18.956 -5.951 7.815 1.00 51.56 79 GLN A N 1
ATOM 629 C CA . GLN A 1 79 ? -18.835 -5.817 6.361 1.00 51.56 79 GLN A CA 1
ATOM 630 C C . GLN A 1 79 ? -17.384 -6.117 5.984 1.00 51.56 79 GLN A C 1
ATOM 632 O O . GLN A 1 79 ? -16.486 -5.505 6.543 1.00 51.56 79 GLN A O 1
ATOM 637 N N . ARG A 1 80 ? -17.194 -7.085 5.075 1.00 59.22 80 ARG A N 1
ATOM 638 C CA . ARG A 1 80 ? -15.908 -7.605 4.568 1.00 59.22 80 ARG A CA 1
ATOM 639 C C . ARG A 1 80 ? -15.284 -6.721 3.478 1.00 59.22 80 ARG A C 1
ATOM 641 O O . ARG A 1 80 ? -14.475 -7.206 2.696 1.00 59.22 80 ARG A O 1
ATOM 648 N N . ALA A 1 81 ? -15.702 -5.462 3.370 1.00 63.25 81 ALA A N 1
ATOM 649 C CA . ALA A 1 81 ? -15.223 -4.592 2.301 1.00 63.25 81 ALA A CA 1
ATOM 650 C C . ALA A 1 81 ? -13.703 -4.395 2.412 1.00 63.25 81 ALA A C 1
ATOM 652 O O . ALA A 1 81 ? -13.015 -4.464 1.400 1.00 63.25 81 ALA A O 1
ATOM 653 N N . GLU A 1 82 ? -13.165 -4.263 3.635 1.00 74.50 82 GLU A N 1
ATOM 654 C CA . GLU A 1 82 ? -11.718 -4.249 3.867 1.00 74.50 82 GLU A CA 1
ATOM 655 C C . GLU A 1 82 ? -11.038 -5.563 3.472 1.00 74.50 82 GLU A C 1
ATOM 657 O O . GLU A 1 82 ? -9.945 -5.513 2.921 1.00 74.50 82 GLU A O 1
ATOM 662 N N . ASP A 1 83 ? -11.666 -6.722 3.697 1.00 79.12 83 ASP A N 1
ATOM 663 C CA . ASP A 1 83 ? -11.075 -8.019 3.354 1.00 79.12 83 ASP A CA 1
ATOM 664 C C . ASP A 1 83 ? -10.823 -8.103 1.846 1.00 79.12 83 ASP A C 1
ATOM 666 O O . ASP A 1 83 ? -9.763 -8.566 1.426 1.00 79.12 83 ASP A O 1
ATOM 670 N N . GLU A 1 84 ? -11.785 -7.646 1.038 1.00 80.00 84 GLU A N 1
ATOM 671 C CA . GLU A 1 84 ? -11.711 -7.669 -0.425 1.00 80.00 84 GLU A CA 1
ATOM 672 C C . GLU A 1 84 ? -10.592 -6.757 -0.932 1.00 80.00 84 GLU A C 1
ATOM 674 O O . GLU A 1 84 ? -9.694 -7.226 -1.634 1.00 80.00 84 GLU A O 1
ATOM 679 N N . ILE A 1 85 ? -10.568 -5.488 -0.512 1.00 83.44 85 ILE A N 1
ATOM 680 C CA . ILE A 1 85 ? -9.512 -4.565 -0.944 1.00 83.44 85 ILE A CA 1
ATOM 681 C C . ILE A 1 85 ? -8.139 -4.937 -0.379 1.00 83.44 85 ILE A C 1
ATOM 683 O O . ILE A 1 85 ? -7.150 -4.846 -1.095 1.00 83.44 85 ILE A O 1
ATOM 687 N N . ILE A 1 86 ? -8.028 -5.379 0.875 1.00 87.00 86 ILE A N 1
ATOM 688 C CA . ILE A 1 86 ? -6.735 -5.775 1.448 1.00 87.00 86 ILE A CA 1
ATOM 689 C C . ILE A 1 86 ? -6.201 -7.008 0.724 1.00 87.00 86 ILE A C 1
ATOM 691 O O . ILE A 1 86 ? -5.002 -7.074 0.457 1.00 87.00 86 ILE A O 1
ATOM 695 N N . SER A 1 87 ? -7.072 -7.961 0.383 1.00 87.62 87 SER A N 1
ATOM 696 C CA . SER A 1 87 ? -6.684 -9.131 -0.408 1.00 87.62 87 SER A CA 1
ATOM 697 C C . SER A 1 87 ? -6.220 -8.724 -1.805 1.00 87.62 87 SER A C 1
ATOM 699 O O . SER A 1 87 ? -5.160 -9.174 -2.233 1.00 87.62 87 SER A O 1
ATOM 701 N N . HIS A 1 88 ? -6.946 -7.819 -2.466 1.00 89.69 88 HIS A N 1
ATOM 702 C CA . HIS A 1 88 ? -6.563 -7.257 -3.766 1.00 89.69 88 HIS A CA 1
ATOM 703 C C . HIS A 1 88 ? -5.208 -6.541 -3.711 1.00 89.69 88 HIS A C 1
ATOM 705 O O . HIS A 1 88 ? -4.291 -6.863 -4.463 1.00 89.69 88 HIS A O 1
ATOM 711 N N . LEU A 1 89 ? -5.026 -5.622 -2.761 1.00 91.94 89 LEU A N 1
ATOM 712 C CA . LEU A 1 89 ? -3.769 -4.898 -2.569 1.00 91.94 89 LEU A CA 1
ATOM 713 C C . LEU A 1 89 ? -2.612 -5.850 -2.259 1.00 91.94 89 LEU A C 1
ATOM 715 O O . LEU A 1 89 ? -1.502 -5.648 -2.753 1.00 91.94 89 LEU A O 1
ATOM 719 N N . ALA A 1 90 ? -2.851 -6.893 -1.459 1.00 92.06 90 ALA A N 1
ATOM 720 C CA . ALA A 1 90 ? -1.858 -7.920 -1.171 1.00 92.06 90 ALA A CA 1
ATOM 721 C C . ALA A 1 90 ? -1.465 -8.694 -2.438 1.00 92.06 90 ALA A C 1
ATOM 723 O O . ALA A 1 90 ? -0.277 -8.865 -2.700 1.00 92.06 90 ALA A O 1
ATOM 724 N N . GLU A 1 91 ? -2.433 -9.085 -3.264 1.00 92.88 91 GLU A N 1
ATOM 725 C CA . GLU A 1 91 ? -2.187 -9.749 -4.545 1.00 92.88 91 GLU A CA 1
ATOM 726 C C . GLU A 1 91 ? -1.366 -8.865 -5.497 1.00 92.88 91 GLU A C 1
ATOM 728 O O . GLU A 1 91 ? -0.303 -9.278 -5.971 1.00 92.88 91 GLU A O 1
ATOM 733 N N . VAL A 1 92 ? -1.792 -7.615 -5.703 1.00 93.88 92 VAL A N 1
ATOM 734 C CA . VAL A 1 92 ? -1.122 -6.636 -6.577 1.00 93.88 92 VAL A CA 1
ATOM 735 C C . VAL A 1 92 ? 0.305 -6.334 -6.116 1.00 93.88 92 VAL A C 1
ATOM 737 O O . VAL A 1 92 ? 1.202 -6.170 -6.944 1.00 93.88 92 VAL A O 1
ATOM 740 N N . SER A 1 93 ? 0.545 -6.276 -4.805 1.00 93.94 93 SER A N 1
ATOM 741 C CA . SER A 1 93 ? 1.871 -6.015 -4.222 1.00 93.94 93 SER A CA 1
ATOM 742 C C . SER A 1 93 ? 2.742 -7.271 -4.068 1.00 93.94 93 SER A C 1
ATOM 744 O O . SER A 1 93 ? 3.944 -7.171 -3.804 1.00 93.94 93 SER A O 1
ATOM 746 N N . GLY A 1 94 ? 2.180 -8.469 -4.254 1.00 92.31 94 GLY A N 1
ATOM 747 C CA . GLY A 1 94 ? 2.858 -9.733 -3.955 1.00 92.31 94 GLY A CA 1
ATOM 748 C C . GLY A 1 94 ? 3.093 -9.960 -2.456 1.00 92.31 94 GLY A C 1
ATOM 749 O O . GLY A 1 94 ? 4.037 -10.655 -2.078 1.00 92.31 94 GLY A O 1
ATOM 750 N N . LEU A 1 95 ? 2.271 -9.352 -1.601 1.00 91.56 95 LEU A N 1
ATOM 751 C CA . LEU A 1 95 ? 2.249 -9.585 -0.161 1.00 91.56 95 LEU A CA 1
ATOM 752 C C . LEU A 1 95 ? 1.303 -10.735 0.205 1.00 91.56 95 LEU A C 1
ATOM 754 O O . LEU A 1 95 ? 0.406 -11.117 -0.539 1.00 91.56 95 LEU A O 1
ATOM 758 N N . THR A 1 96 ? 1.487 -11.282 1.402 1.00 90.81 96 THR A N 1
ATOM 759 C CA . THR A 1 96 ? 0.603 -12.285 2.001 1.00 90.81 96 THR A CA 1
ATOM 760 C C . THR A 1 96 ? -0.007 -11.742 3.285 1.00 90.81 96 THR A C 1
ATOM 762 O O . THR A 1 96 ? 0.710 -11.374 4.219 1.00 90.81 96 THR A O 1
ATOM 765 N N . VAL A 1 97 ? -1.337 -11.743 3.349 1.00 88.19 97 VAL A N 1
ATOM 766 C CA . VAL A 1 97 ? -2.077 -11.448 4.578 1.00 88.19 97 VAL A CA 1
ATOM 767 C C . VAL A 1 97 ? -1.975 -12.648 5.516 1.00 88.19 97 VAL A C 1
ATOM 769 O O . VAL A 1 97 ? -2.303 -13.771 5.127 1.00 88.19 97 VAL A O 1
ATOM 772 N N 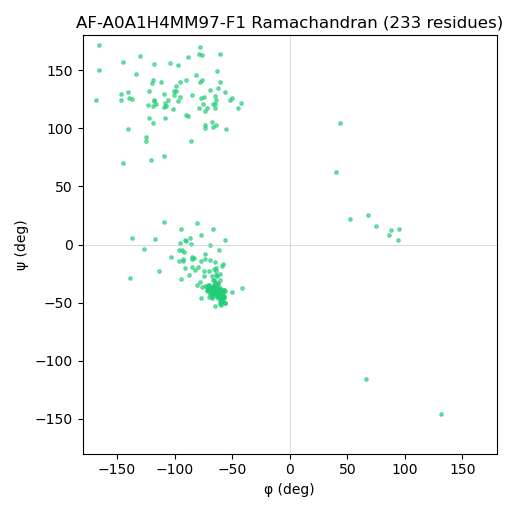. VAL A 1 98 ? -1.544 -12.432 6.758 1.00 86.31 98 VAL A N 1
ATOM 773 C CA . VAL A 1 98 ? -1.525 -13.471 7.794 1.00 86.31 98 VAL A CA 1
ATOM 774 C C . VAL A 1 98 ? -2.553 -13.168 8.891 1.00 86.31 98 VAL A C 1
ATOM 776 O O . VAL A 1 98 ? -2.702 -12.011 9.292 1.00 86.31 98 VAL A O 1
ATOM 779 N N . PRO A 1 99 ? -3.278 -14.182 9.402 1.00 75.44 99 PRO A N 1
ATOM 780 C CA . PRO A 1 99 ? -4.197 -13.985 10.517 1.00 75.44 99 PRO A CA 1
ATOM 781 C C . PRO A 1 99 ? -3.447 -13.522 11.766 1.00 75.44 99 PRO A C 1
ATOM 783 O O . PRO A 1 99 ? -2.449 -14.129 12.143 1.00 75.44 99 PRO A O 1
ATOM 786 N N . ILE A 1 100 ? -3.965 -12.514 12.470 1.00 71.06 100 ILE A N 1
ATOM 787 C CA . ILE A 1 100 ? -3.345 -12.003 13.707 1.00 71.06 100 ILE A CA 1
ATOM 788 C C . ILE A 1 100 ? -3.301 -13.063 14.805 1.00 71.06 100 ILE A C 1
ATOM 790 O O . ILE A 1 100 ? -2.351 -13.136 15.586 1.00 71.06 100 ILE A O 1
ATOM 794 N N . LYS A 1 101 ? -4.310 -13.937 14.851 1.00 67.62 101 LYS A N 1
ATOM 795 C CA . LYS A 1 101 ? -4.391 -15.000 15.848 1.00 67.62 101 LYS A CA 1
ATOM 796 C C . LYS A 1 101 ? -3.232 -15.990 15.685 1.00 67.62 101 LYS A C 1
ATOM 798 O O . LYS A 1 101 ? -3.280 -16.881 14.843 1.00 67.62 101 LYS A O 1
ATOM 803 N N . GLY A 1 102 ? -2.234 -15.863 16.557 1.00 56.66 102 GLY A N 1
ATOM 804 C CA . GLY A 1 102 ? -1.049 -16.724 16.577 1.00 56.66 102 GLY A CA 1
ATOM 805 C C . GLY A 1 102 ? 0.078 -16.279 15.642 1.00 56.66 102 GLY A C 1
ATOM 806 O O . GLY A 1 102 ? 1.047 -17.020 15.498 1.00 56.66 102 GLY A O 1
ATOM 807 N N . SER A 1 103 ? -0.026 -15.098 15.025 1.00 65.38 103 SER A N 1
ATOM 808 C CA . SER A 1 103 ? 1.068 -14.511 14.249 1.00 65.38 103 SER A CA 1
ATOM 809 C C . SER A 1 103 ? 2.113 -13.879 15.169 1.00 65.38 103 SER A C 1
ATOM 811 O O . SER A 1 103 ? 1.780 -13.240 16.166 1.00 65.38 103 SER A O 1
ATOM 813 N N . THR A 1 104 ? 3.387 -14.055 14.825 1.00 66.38 104 THR A N 1
ATOM 814 C CA . THR A 1 104 ? 4.516 -13.328 15.427 1.00 66.38 104 THR A CA 1
ATOM 815 C C . THR A 1 104 ? 4.893 -12.081 14.628 1.00 66.38 104 THR A C 1
ATOM 817 O O . THR A 1 104 ? 5.789 -11.347 15.039 1.00 66.38 104 THR A O 1
ATOM 820 N N . GLU A 1 105 ? 4.247 -11.857 13.481 1.00 68.00 105 GLU A N 1
ATOM 821 C CA . GLU A 1 105 ? 4.493 -10.694 12.631 1.00 68.00 105 GLU A CA 1
ATOM 822 C C . GLU A 1 105 ? 3.832 -9.448 13.235 1.00 68.00 105 GLU A C 1
ATOM 824 O O . GLU A 1 105 ? 2.710 -9.535 13.749 1.00 68.00 105 GLU A O 1
ATOM 829 N N . PRO A 1 106 ? 4.479 -8.272 13.166 1.00 65.50 106 PRO A N 1
ATOM 830 C CA . PRO A 1 106 ? 3.853 -7.034 13.599 1.00 65.50 106 PRO A CA 1
ATOM 831 C C . PRO A 1 106 ? 2.590 -6.758 12.773 1.00 65.50 106 PRO A C 1
ATOM 833 O O . PRO A 1 106 ? 2.551 -6.969 11.558 1.00 65.50 106 PRO A O 1
ATOM 836 N N . VAL A 1 107 ? 1.542 -6.268 13.437 1.00 65.31 107 VAL A N 1
ATOM 837 C CA . VAL A 1 107 ? 0.332 -5.806 12.750 1.00 65.31 107 VAL A CA 1
ATOM 838 C C . VAL A 1 107 ? 0.691 -4.572 11.925 1.00 65.31 107 VAL A C 1
ATOM 840 O O . VAL A 1 107 ? 1.177 -3.575 12.461 1.00 65.31 107 VAL A O 1
ATOM 843 N N . GLY A 1 108 ? 0.468 -4.661 10.617 1.00 77.06 108 GLY A N 1
ATOM 844 C CA . GLY A 1 108 ? 0.808 -3.611 9.665 1.00 77.06 108 GLY A CA 1
ATOM 845 C C . GLY A 1 108 ? -0.300 -2.576 9.491 1.00 77.06 108 GLY A C 1
ATOM 846 O O . GLY A 1 108 ? -0.017 -1.430 9.152 1.00 77.06 108 GLY A O 1
ATOM 847 N N . ILE A 1 109 ? -1.562 -2.951 9.726 1.00 84.38 109 ILE A N 1
ATOM 848 C CA . ILE A 1 109 ? -2.721 -2.075 9.506 1.00 84.38 109 ILE A CA 1
ATOM 849 C C . ILE A 1 109 ? -3.744 -2.262 10.630 1.00 84.38 109 ILE A C 1
ATOM 851 O O . ILE A 1 109 ? -4.136 -3.378 10.954 1.00 84.38 109 ILE A O 1
ATOM 855 N N . PHE A 1 110 ? -4.206 -1.160 11.205 1.00 80.56 110 PHE A N 1
ATOM 856 C CA . PHE A 1 110 ? -5.317 -1.107 12.145 1.00 80.56 110 PHE A CA 1
ATOM 857 C C . PHE A 1 110 ? -6.431 -0.249 11.548 1.00 80.56 110 PHE A C 1
ATOM 859 O O . PHE A 1 110 ? -6.216 0.921 11.228 1.00 80.56 110 PHE A O 1
ATOM 866 N N . ILE A 1 111 ? -7.628 -0.814 11.429 1.00 81.06 111 ILE A N 1
ATOM 867 C CA . ILE A 1 111 ? -8.809 -0.123 10.902 1.00 81.06 111 ILE A CA 1
ATOM 868 C C . ILE A 1 111 ? -9.771 0.130 12.057 1.00 81.06 111 ILE A C 1
ATOM 870 O O . ILE A 1 111 ? -10.249 -0.802 12.691 1.00 81.06 111 ILE A O 1
ATOM 874 N N . ILE A 1 112 ? -10.061 1.391 12.350 1.00 78.12 112 ILE A N 1
ATOM 875 C CA . ILE A 1 112 ? -10.940 1.836 13.430 1.00 78.12 112 ILE A CA 1
ATOM 876 C C . ILE A 1 112 ? -12.228 2.371 12.810 1.00 78.12 112 ILE A C 1
ATOM 878 O O . ILE A 1 112 ? -12.245 3.449 12.216 1.00 78.12 112 ILE A O 1
ATOM 882 N N . LYS A 1 113 ? -13.323 1.626 12.972 1.00 74.12 113 LYS A N 1
ATOM 883 C CA . LYS A 1 113 ? -14.603 1.915 12.303 1.00 74.12 113 LYS A CA 1
ATOM 884 C C . LYS A 1 113 ? -15.558 2.823 13.082 1.00 74.12 113 LYS A C 1
ATOM 886 O O . LYS A 1 113 ? -16.689 3.032 12.663 1.00 74.12 113 LYS A O 1
ATOM 891 N N . ASP A 1 114 ? -15.152 3.340 14.240 1.00 69.88 114 ASP A N 1
ATOM 892 C CA . ASP A 1 114 ? -16.083 4.018 15.146 1.00 69.88 114 ASP A CA 1
ATOM 893 C C . ASP A 1 114 ? -15.411 5.173 15.907 1.00 69.88 114 ASP A C 1
ATOM 895 O O . ASP A 1 114 ? -14.426 4.990 16.625 1.00 69.88 114 ASP A O 1
ATOM 899 N N . LYS A 1 115 ? -15.975 6.384 15.810 1.00 67.31 115 LYS A N 1
ATOM 900 C CA . LYS A 1 115 ? -15.529 7.559 16.589 1.00 67.31 115 LYS A CA 1
ATOM 901 C C . LYS A 1 115 ? -15.650 7.341 18.102 1.00 67.31 115 LYS A C 1
ATOM 903 O O . LYS A 1 115 ? -14.901 7.929 18.887 1.00 67.31 115 LYS A O 1
ATOM 908 N N . THR A 1 116 ? -16.551 6.463 18.528 1.00 72.88 116 THR A N 1
ATOM 909 C CA . THR A 1 116 ? -16.695 6.030 19.921 1.00 72.88 116 THR A CA 1
ATOM 910 C C . THR A 1 116 ? -15.460 5.270 20.392 1.00 72.88 116 THR A C 1
ATOM 912 O O . THR A 1 116 ? -15.073 5.416 21.549 1.00 72.88 116 THR A O 1
ATOM 915 N N . VAL A 1 117 ? -14.772 4.535 19.508 1.00 72.38 117 VAL A N 1
ATOM 916 C CA . VAL A 1 117 ? -13.500 3.860 19.822 1.00 72.38 117 VAL A CA 1
ATOM 917 C C . VAL A 1 117 ? -12.405 4.889 20.105 1.00 72.38 117 VAL A C 1
ATOM 919 O O . VAL A 1 117 ? -11.643 4.697 21.047 1.00 72.38 117 VAL A O 1
ATOM 922 N N . MET A 1 118 ? -12.374 6.022 19.394 1.00 72.75 118 MET A N 1
ATOM 923 C CA . MET A 1 118 ? -11.432 7.116 19.690 1.00 72.75 118 MET A CA 1
ATOM 924 C C . MET A 1 118 ? -11.720 7.773 21.044 1.00 72.75 118 MET A C 1
ATOM 926 O O . MET A 1 118 ? -10.805 8.048 21.820 1.00 72.75 118 MET A O 1
ATOM 930 N N . THR A 1 119 ? -13.001 7.962 21.370 1.00 75.62 119 THR A N 1
ATOM 931 C CA . THR A 1 119 ? -13.415 8.456 22.694 1.00 75.62 119 THR A CA 1
ATOM 932 C C . THR A 1 119 ? -13.044 7.462 23.799 1.00 75.62 119 THR A C 1
ATOM 934 O O . THR A 1 119 ? -12.552 7.855 24.857 1.00 75.62 119 THR A O 1
ATOM 937 N N . LEU A 1 120 ? -13.238 6.164 23.554 1.00 75.81 120 LEU A N 1
ATOM 938 C CA . LEU A 1 120 ? -12.857 5.101 24.478 1.00 75.81 120 LEU A CA 1
ATOM 939 C C . LEU A 1 120 ? -11.340 5.044 24.671 1.00 75.81 120 LEU A C 1
ATOM 941 O O . LEU A 1 120 ? -10.887 4.919 25.799 1.00 75.81 120 LEU A O 1
ATOM 945 N N . LEU A 1 121 ? -10.555 5.182 23.606 1.00 77.56 121 LEU A N 1
ATOM 946 C CA . LEU A 1 121 ? -9.095 5.195 23.662 1.00 77.56 121 LEU A CA 1
ATOM 947 C C . LEU A 1 121 ? -8.544 6.376 24.471 1.00 77.56 121 LEU A C 1
ATOM 949 O O . LEU A 1 121 ? -7.557 6.228 25.195 1.00 77.56 121 LEU A O 1
ATOM 953 N N . ALA A 1 122 ? -9.172 7.547 24.354 1.00 78.19 122 ALA A N 1
ATOM 954 C CA . ALA A 1 122 ? -8.787 8.724 25.125 1.00 78.19 122 ALA A CA 1
ATOM 955 C C . ALA A 1 122 ? -9.057 8.545 26.629 1.00 78.19 122 ALA A C 1
ATOM 957 O O . ALA A 1 122 ? -8.262 8.994 27.451 1.00 78.19 122 ALA A O 1
ATOM 958 N N . ASN A 1 123 ? -10.156 7.872 26.984 1.00 83.19 123 ASN A N 1
ATOM 959 C CA . ASN A 1 123 ? -10.613 7.744 28.370 1.00 83.19 123 ASN A CA 1
ATOM 960 C C . ASN A 1 123 ? -10.137 6.459 29.077 1.00 83.19 123 ASN A C 1
ATOM 962 O O . ASN A 1 123 ? -9.989 6.461 30.295 1.00 83.19 123 ASN A O 1
ATOM 966 N N . ASP A 1 124 ? -9.923 5.366 28.342 1.00 83.44 124 ASP A N 1
ATOM 967 C CA . ASP A 1 124 ? -9.570 4.036 28.860 1.00 83.44 124 ASP A CA 1
ATOM 968 C C . ASP A 1 124 ? -8.605 3.294 27.901 1.00 83.44 124 ASP A C 1
ATOM 970 O O . ASP A 1 124 ? -8.978 2.317 27.239 1.00 83.44 124 ASP A O 1
ATOM 974 N N . PRO A 1 125 ? -7.338 3.742 27.795 1.00 80.75 125 PRO A N 1
ATOM 975 C CA . PRO A 1 125 ? -6.332 3.084 26.956 1.00 80.75 125 PRO A CA 1
ATOM 976 C C . PRO A 1 125 ? -5.990 1.658 27.416 1.00 80.75 125 PRO A C 1
ATOM 978 O O . PRO A 1 125 ? -5.550 0.835 26.610 1.00 80.75 125 PRO A O 1
ATOM 981 N N . ASP A 1 126 ? -6.222 1.323 28.690 1.00 81.62 126 ASP A N 1
ATOM 982 C CA . ASP A 1 126 ? -5.938 -0.005 29.243 1.00 81.62 126 ASP A CA 1
ATOM 983 C C . ASP A 1 126 ? -6.767 -1.112 28.584 1.00 81.62 126 ASP A C 1
ATOM 985 O O . ASP A 1 126 ? -6.321 -2.260 28.502 1.00 81.62 126 ASP A O 1
ATOM 989 N N . ARG A 1 127 ? -7.953 -0.794 28.056 1.00 76.12 127 ARG A N 1
ATOM 990 C CA . ARG A 1 127 ? -8.738 -1.745 27.254 1.00 76.12 127 ARG A CA 1
ATOM 991 C C . ARG A 1 127 ? -8.012 -2.204 25.996 1.00 76.12 127 ARG A C 1
ATOM 993 O O . ARG A 1 127 ? -8.082 -3.386 25.671 1.00 76.12 127 ARG A O 1
ATOM 1000 N N . PHE A 1 128 ? -7.290 -1.310 25.328 1.00 74.56 128 PHE A N 1
ATOM 1001 C CA . PHE A 1 128 ? -6.555 -1.622 24.101 1.00 74.56 128 PHE A CA 1
ATOM 1002 C C . PHE A 1 128 ? -5.306 -2.459 24.406 1.00 74.56 128 PHE A C 1
ATOM 1004 O O . PHE A 1 128 ? -5.010 -3.414 23.689 1.00 74.56 128 PHE A O 1
ATOM 1011 N N . ARG A 1 129 ? -4.644 -2.202 25.544 1.00 77.19 129 ARG A N 1
ATOM 1012 C CA . ARG A 1 129 ? -3.554 -3.058 26.048 1.00 77.19 129 ARG A CA 1
ATOM 1013 C C . ARG A 1 129 ? -4.022 -4.490 26.287 1.00 77.19 129 ARG A C 1
ATOM 1015 O O . ARG A 1 129 ? -3.342 -5.439 25.909 1.00 77.19 129 ARG A O 1
ATOM 1022 N N . LYS A 1 130 ? -5.203 -4.656 26.894 1.00 72.00 130 LYS A N 1
ATOM 1023 C CA . LYS A 1 130 ? -5.782 -5.973 27.217 1.00 72.00 130 LYS A CA 1
ATOM 1024 C C . LYS A 1 130 ? -6.106 -6.818 25.986 1.00 72.00 130 LYS A C 1
ATOM 1026 O O . LYS A 1 130 ? -6.107 -8.039 26.098 1.00 72.00 130 LYS A O 1
ATOM 1031 N N . ILE A 1 131 ? -6.355 -6.191 24.836 1.00 61.31 131 ILE A N 1
ATOM 1032 C CA . ILE A 1 131 ? -6.553 -6.881 23.551 1.00 61.31 131 ILE A CA 1
ATOM 1033 C C . ILE A 1 131 ? -5.257 -6.978 22.727 1.00 61.31 131 ILE A C 1
ATOM 1035 O O . ILE A 1 131 ? -5.296 -7.336 21.557 1.00 61.31 131 ILE A O 1
ATOM 1039 N N . GLY A 1 132 ? -4.101 -6.695 23.340 1.00 61.03 132 GLY A N 1
ATOM 1040 C CA . GLY A 1 132 ? -2.789 -6.928 22.739 1.00 61.03 132 GLY A CA 1
ATOM 10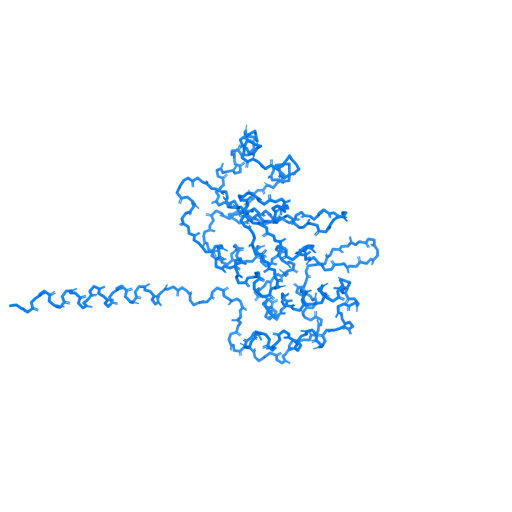41 C C . GLY A 1 132 ? -2.252 -5.785 21.879 1.00 61.03 132 GLY A C 1
ATOM 1042 O O . GLY A 1 132 ? -1.266 -5.986 21.174 1.00 61.03 132 GLY A O 1
ATOM 1043 N N . ILE A 1 133 ? -2.846 -4.587 21.932 1.00 68.31 133 ILE A N 1
ATOM 1044 C CA . ILE A 1 133 ? -2.310 -3.434 21.202 1.00 68.31 133 ILE A CA 1
ATOM 1045 C C . ILE A 1 133 ? -1.084 -2.864 21.942 1.00 68.31 133 ILE A C 1
ATOM 1047 O O . ILE A 1 133 ? -1.199 -2.521 23.122 1.00 68.31 133 ILE A O 1
ATOM 1051 N N . PRO A 1 134 ? 0.080 -2.714 21.275 1.00 70.00 134 PRO A N 1
ATOM 1052 C CA . PRO A 1 134 ? 1.292 -2.183 21.902 1.00 70.00 134 PRO A CA 1
ATOM 1053 C C . PRO A 1 134 ? 1.154 -0.733 22.394 1.00 70.00 134 PRO A C 1
ATOM 1055 O O . PRO A 1 134 ? 0.494 0.088 21.760 1.00 70.00 134 PRO A O 1
ATOM 1058 N N . ASP A 1 135 ? 1.874 -0.363 23.459 1.00 75.75 135 ASP A N 1
ATOM 1059 C CA . ASP A 1 135 ? 1.852 1.004 24.015 1.00 75.75 135 ASP A CA 1
ATOM 1060 C C . ASP A 1 135 ? 2.235 2.087 23.002 1.00 75.75 135 ASP A C 1
ATOM 1062 O O . ASP A 1 135 ? 1.617 3.150 22.959 1.00 75.75 135 ASP A O 1
ATOM 1066 N N . LYS A 1 136 ? 3.221 1.805 22.141 1.00 73.44 136 LYS A N 1
ATOM 1067 C CA . LYS A 1 136 ? 3.615 2.704 21.045 1.00 73.44 136 LYS A CA 1
ATOM 1068 C C . LYS A 1 136 ? 2.433 2.984 20.113 1.00 73.44 136 LYS A C 1
ATOM 1070 O O . LYS A 1 136 ? 2.218 4.124 19.712 1.00 73.44 136 LYS A O 1
ATOM 1075 N N . THR A 1 137 ? 1.656 1.951 19.806 1.00 70.50 137 THR A N 1
ATOM 1076 C CA . THR A 1 137 ? 0.465 2.035 18.963 1.00 70.50 137 THR A CA 1
ATOM 1077 C C . THR A 1 137 ? -0.639 2.840 19.638 1.00 70.50 137 THR A C 1
ATOM 1079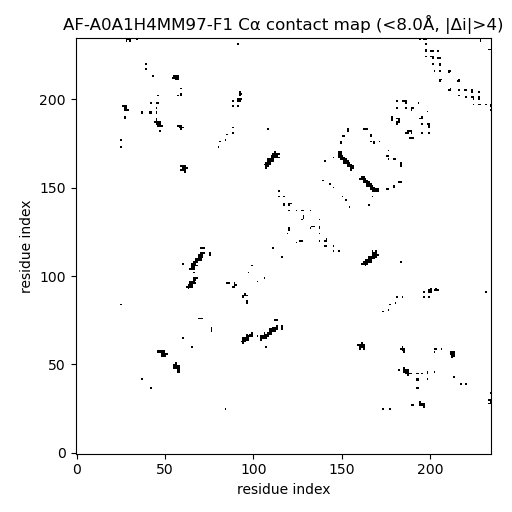 O O . THR A 1 137 ? -1.200 3.742 19.025 1.00 70.50 137 THR A O 1
ATOM 1082 N N . ILE A 1 138 ? -0.908 2.576 20.917 1.00 76.31 138 ILE A N 1
ATOM 1083 C CA . ILE A 1 138 ? -1.882 3.339 21.711 1.00 76.31 138 ILE A CA 1
ATOM 1084 C C . ILE A 1 138 ? -1.501 4.821 21.747 1.00 76.31 138 ILE A C 1
ATOM 1086 O O . ILE A 1 138 ? -2.350 5.673 21.509 1.00 76.31 138 ILE A O 1
ATOM 1090 N N . TYR A 1 139 ? -0.224 5.135 21.976 1.00 77.81 139 TYR A N 1
ATOM 1091 C CA . TYR A 1 139 ? 0.273 6.509 21.979 1.00 77.81 139 TYR A CA 1
ATOM 1092 C C . TYR A 1 139 ? 0.078 7.208 20.625 1.00 77.81 139 TYR A C 1
ATOM 1094 O O . TYR A 1 139 ? -0.364 8.356 20.580 1.00 77.81 139 TYR A O 1
ATOM 1102 N N . LEU A 1 140 ? 0.374 6.531 19.510 1.00 73.12 140 LEU A N 1
ATOM 1103 C CA . LEU A 1 140 ? 0.134 7.069 18.165 1.00 73.12 140 LEU A CA 1
ATOM 1104 C C . LEU A 1 140 ? -1.356 7.337 17.932 1.00 73.12 140 LEU A C 1
ATOM 1106 O O . LEU A 1 140 ? -1.725 8.418 17.481 1.00 73.12 140 LEU A O 1
ATOM 1110 N N . LEU A 1 141 ? -2.206 6.386 18.318 1.00 72.31 141 LEU A N 1
ATOM 1111 C CA . LEU A 1 141 ? -3.652 6.499 18.196 1.00 72.31 141 LEU A CA 1
ATOM 1112 C C . LEU A 1 141 ? -4.243 7.624 19.058 1.00 72.31 141 LEU A C 1
ATOM 1114 O O . LEU A 1 141 ? -5.133 8.335 18.609 1.00 72.31 141 LEU A O 1
ATOM 1118 N N . GLN A 1 142 ? -3.740 7.846 20.273 1.00 76.88 142 GLN A N 1
ATOM 1119 C CA . GLN A 1 142 ? -4.203 8.940 21.138 1.00 76.88 142 GLN A CA 1
ATOM 1120 C C . GLN A 1 142 ? -3.838 10.328 20.596 1.00 76.88 142 GLN A C 1
ATOM 1122 O O . GLN A 1 142 ? -4.530 11.307 20.878 1.00 76.88 142 GLN A O 1
ATOM 1127 N N . ASN A 1 143 ? -2.762 10.419 19.813 1.00 73.88 143 ASN A N 1
ATOM 1128 C CA . ASN A 1 143 ? -2.348 11.661 19.165 1.00 73.88 143 ASN A CA 1
ATOM 1129 C C . ASN A 1 143 ? -3.090 11.931 17.846 1.00 73.88 143 ASN A C 1
ATOM 1131 O O . ASN A 1 143 ? -3.032 13.058 17.346 1.00 73.88 143 ASN A O 1
ATOM 1135 N N . LEU A 1 144 ? -3.819 10.946 17.310 1.00 69.56 144 LEU A N 1
ATOM 1136 C CA . LEU A 1 144 ? -4.707 11.134 16.165 1.00 69.56 144 LEU A CA 1
ATOM 1137 C C . LEU A 1 144 ? -5.957 11.896 16.600 1.00 69.56 144 LEU A C 1
ATOM 1139 O O . LEU A 1 144 ? -6.889 11.353 17.194 1.00 69.56 144 LEU A O 1
ATOM 1143 N N . ARG A 1 145 ? -5.978 13.198 16.313 1.00 61.91 145 ARG A N 1
ATOM 1144 C CA . ARG A 1 145 ? -7.159 14.036 16.522 1.00 61.91 145 ARG A CA 1
ATOM 1145 C C . ARG A 1 145 ? -8.064 13.927 15.304 1.00 61.91 145 ARG A C 1
ATOM 1147 O O . ARG A 1 145 ? -7.972 14.784 14.434 1.00 61.91 145 ARG A O 1
ATOM 1154 N N . SER A 1 146 ? -8.977 12.954 15.323 1.00 59.75 146 SER A N 1
ATOM 1155 C CA . SER A 1 146 ? -10.040 12.832 14.318 1.00 59.75 146 SER A CA 1
ATOM 1156 C C . SER A 1 146 ? -10.857 14.127 14.233 1.00 59.75 146 SER A C 1
ATOM 1158 O O . SER A 1 146 ? -11.707 14.408 15.081 1.00 59.75 146 SER A O 1
ATOM 1160 N N . LYS A 1 147 ? -10.556 14.960 13.230 1.00 58.56 147 LYS A N 1
ATOM 1161 C CA . LYS A 1 147 ? -11.336 16.171 12.899 1.00 58.56 147 LYS A CA 1
ATOM 1162 C C . LYS A 1 147 ? -12.406 15.893 11.843 1.00 58.56 147 LYS A C 1
ATOM 1164 O O . LYS A 1 147 ? -13.301 16.714 11.660 1.00 58.56 147 LYS A O 1
ATOM 1169 N N . SER A 1 148 ? -12.309 14.753 11.167 1.00 62.38 148 SER A N 1
ATOM 1170 C CA . SER A 1 148 ? -13.166 14.305 10.068 1.00 62.38 148 SER A CA 1
ATOM 1171 C C . SER A 1 148 ? -13.676 12.883 10.305 1.00 62.38 148 SER A C 1
ATOM 1173 O O . SER A 1 148 ? -13.136 12.139 11.119 1.00 62.38 148 SER A O 1
ATOM 1175 N N . ASP A 1 149 ? -14.734 12.493 9.590 1.00 62.34 149 ASP A N 1
ATOM 1176 C CA . ASP A 1 149 ? -15.273 11.121 9.591 1.00 62.34 149 ASP A CA 1
ATOM 1177 C C . ASP A 1 149 ? -14.315 10.074 9.008 1.00 62.34 149 ASP A C 1
ATOM 1179 O O . ASP A 1 149 ? -14.499 8.881 9.249 1.00 62.34 149 ASP A O 1
ATOM 1183 N N . CYS A 1 150 ? -13.275 10.529 8.305 1.00 69.38 150 CYS A N 1
ATOM 1184 C CA . CYS A 1 150 ? -12.204 9.699 7.788 1.00 69.38 150 CYS A CA 1
ATOM 1185 C C . CYS A 1 150 ? -10.839 10.366 8.003 1.00 69.38 150 CYS A C 1
ATOM 1187 O O . CYS A 1 150 ? -10.633 11.514 7.597 1.00 69.38 150 CYS A O 1
ATOM 1189 N N . GLU A 1 151 ? -9.920 9.660 8.652 1.00 73.62 151 GLU A N 1
ATOM 1190 C CA . GLU A 1 151 ? -8.550 10.087 8.912 1.00 73.62 151 GLU A CA 1
ATOM 1191 C C . GLU A 1 151 ? -7.631 8.868 8.886 1.00 73.62 151 GLU A C 1
ATOM 1193 O O . GLU A 1 151 ? -7.892 7.869 9.550 1.00 73.62 151 GLU A O 1
ATOM 1198 N N . ALA A 1 152 ? -6.546 8.945 8.124 1.00 75.12 152 ALA A N 1
ATOM 1199 C CA . ALA A 1 152 ? -5.541 7.899 8.074 1.00 75.12 152 ALA A CA 1
ATOM 1200 C C . ALA A 1 152 ? -4.200 8.453 8.539 1.00 75.12 152 ALA A C 1
ATOM 1202 O O . ALA A 1 152 ? -3.835 9.584 8.223 1.00 75.12 152 ALA A O 1
ATOM 1203 N N . SER A 1 153 ? -3.454 7.644 9.277 1.00 74.06 153 SER A N 1
ATOM 1204 C CA . SER A 1 153 ? -2.116 7.980 9.729 1.00 74.06 153 SER A CA 1
ATOM 1205 C C . SER A 1 153 ? -1.220 6.773 9.636 1.00 74.06 153 SER A C 1
ATOM 1207 O O . SER A 1 153 ? -1.489 5.730 10.225 1.00 74.06 153 SER A O 1
ATOM 1209 N N . THR A 1 154 ? -0.104 6.956 8.954 1.00 73.81 154 THR A N 1
ATOM 1210 C CA . THR A 1 154 ? 0.899 5.920 8.771 1.00 73.81 154 THR A CA 1
ATOM 1211 C C . THR A 1 154 ? 2.108 6.262 9.625 1.00 73.81 154 THR A C 1
ATOM 1213 O O . THR A 1 154 ? 2.723 7.315 9.470 1.00 73.81 154 THR A O 1
ATOM 1216 N N . SER A 1 155 ? 2.444 5.378 10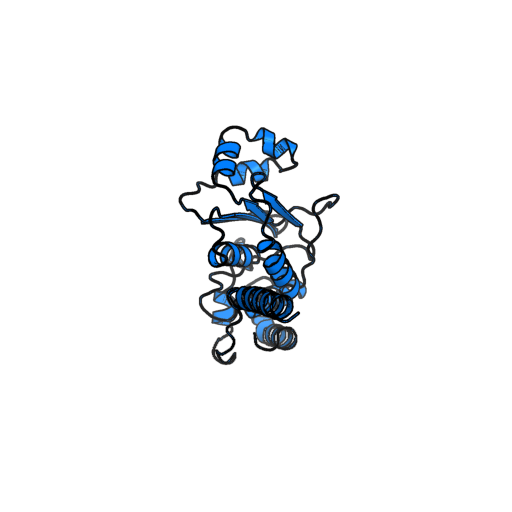.558 1.00 73.12 155 SER A N 1
ATOM 1217 C CA . SER A 1 155 ? 3.686 5.436 11.317 1.00 73.12 155 SER A CA 1
ATOM 1218 C C . SER A 1 155 ? 4.684 4.473 10.704 1.00 73.12 155 SER A C 1
ATOM 1220 O O . SER A 1 155 ? 4.336 3.344 10.369 1.00 73.12 155 SER A O 1
ATOM 1222 N N . ILE A 1 156 ? 5.926 4.917 10.559 1.00 68.94 156 ILE A N 1
ATOM 1223 C CA . ILE A 1 156 ? 6.991 4.098 9.994 1.00 68.94 156 ILE A CA 1
ATOM 1224 C C . ILE A 1 156 ? 8.097 4.029 11.024 1.00 68.94 156 ILE A C 1
ATOM 1226 O O . ILE A 1 156 ? 8.638 5.049 11.458 1.00 68.94 156 ILE A O 1
ATOM 1230 N N . ASP A 1 157 ? 8.410 2.815 11.455 1.00 67.12 157 ASP A N 1
ATOM 1231 C CA . ASP A 1 157 ? 9.540 2.593 12.335 1.00 67.12 157 ASP A CA 1
ATOM 1232 C C . ASP A 1 157 ? 10.836 2.739 11.529 1.00 67.12 157 ASP A C 1
ATOM 1234 O O . ASP A 1 157 ? 11.215 1.854 10.762 1.00 67.12 157 ASP A O 1
ATOM 1238 N N . GLY A 1 158 ? 11.509 3.882 11.691 1.00 55.53 158 GLY A N 1
ATOM 1239 C CA . GLY A 1 158 ? 12.674 4.266 10.892 1.00 55.53 158 GLY A CA 1
ATOM 1240 C C . GLY A 1 158 ? 13.856 3.291 10.933 1.00 55.53 158 GLY A C 1
ATOM 1241 O O . GLY A 1 158 ? 14.698 3.363 10.038 1.00 55.53 158 GLY A O 1
ATOM 1242 N N . ASN A 1 159 ? 13.904 2.375 11.910 1.00 58.00 159 ASN A N 1
ATOM 1243 C CA . ASN A 1 159 ? 14.950 1.354 12.026 1.00 58.00 159 ASN A CA 1
ATOM 1244 C C . ASN A 1 159 ? 14.607 0.036 11.320 1.00 58.00 159 ASN A C 1
ATOM 1246 O O . ASN A 1 159 ? 15.506 -0.756 11.053 1.00 58.00 159 ASN A O 1
ATOM 1250 N N . SER A 1 160 ? 13.328 -0.225 11.045 1.00 61.16 160 SER A N 1
ATOM 1251 C CA . SER A 1 160 ? 12.865 -1.506 10.487 1.00 61.16 160 SER A CA 1
ATOM 1252 C C . SER A 1 160 ? 12.028 -1.363 9.219 1.00 61.16 160 SER A C 1
ATOM 1254 O O . SER A 1 160 ? 11.656 -2.371 8.629 1.00 61.16 160 SER A O 1
ATOM 1256 N N . ASP A 1 161 ? 11.736 -0.130 8.791 1.00 67.44 161 ASP A N 1
ATOM 1257 C CA . ASP A 1 161 ? 10.798 0.178 7.704 1.00 67.44 161 ASP A CA 1
ATOM 1258 C C . ASP A 1 161 ? 9.428 -0.491 7.889 1.00 67.44 161 ASP A C 1
ATOM 1260 O O . ASP A 1 161 ? 8.671 -0.690 6.939 1.00 67.44 161 ASP A O 1
ATOM 1264 N N . ASN A 1 162 ? 9.111 -0.848 9.134 1.00 72.00 162 ASN A N 1
ATOM 1265 C CA . ASN A 1 162 ? 7.838 -1.433 9.488 1.00 72.00 162 ASN A CA 1
ATOM 1266 C C . ASN A 1 162 ? 6.796 -0.327 9.442 1.00 72.00 162 ASN A C 1
ATOM 1268 O O . ASN A 1 162 ? 6.852 0.637 10.210 1.00 72.00 162 ASN A O 1
ATOM 1272 N N . ILE A 1 163 ? 5.869 -0.484 8.506 1.00 74.56 163 ILE A N 1
ATOM 1273 C CA . ILE A 1 163 ? 4.730 0.398 8.343 1.00 74.56 163 ILE A CA 1
ATOM 1274 C C . ILE A 1 163 ? 3.631 -0.078 9.281 1.00 74.56 163 ILE A C 1
ATOM 1276 O O . ILE A 1 163 ? 3.264 -1.251 9.284 1.00 74.56 163 ILE A O 1
ATOM 1280 N N . THR A 1 164 ? 3.105 0.848 10.070 1.00 77.06 164 THR A N 1
ATOM 1281 C CA . THR A 1 164 ? 1.879 0.667 10.834 1.00 77.06 164 THR A CA 1
ATOM 1282 C C . THR A 1 164 ? 0.906 1.760 10.430 1.00 77.06 164 THR A C 1
ATOM 1284 O O . THR A 1 164 ? 1.109 2.931 10.753 1.00 77.06 164 THR A O 1
ATOM 1287 N N . ALA A 1 165 ? -0.145 1.387 9.711 1.00 79.31 165 ALA A N 1
ATOM 1288 C CA . ALA A 1 165 ? -1.207 2.300 9.319 1.00 79.31 165 ALA A CA 1
ATOM 1289 C C . ALA A 1 165 ? -2.376 2.243 10.305 1.00 79.31 165 ALA A C 1
ATOM 1291 O O . ALA A 1 165 ? -2.776 1.171 10.751 1.00 79.31 165 ALA A O 1
ATOM 1292 N N . PHE A 1 166 ? -2.935 3.406 10.613 1.00 78.38 166 PHE A N 1
ATOM 1293 C CA . PHE A 1 166 ? -4.141 3.595 11.405 1.00 78.38 166 PHE A CA 1
ATOM 1294 C C . PHE A 1 166 ? -5.169 4.286 10.536 1.00 78.38 166 PHE A C 1
ATOM 1296 O O . PHE A 1 166 ? -4.926 5.398 10.078 1.00 78.38 166 PHE A O 1
ATOM 1303 N N . ILE A 1 167 ? -6.301 3.640 10.306 1.00 78.25 167 ILE A N 1
ATOM 1304 C CA . IL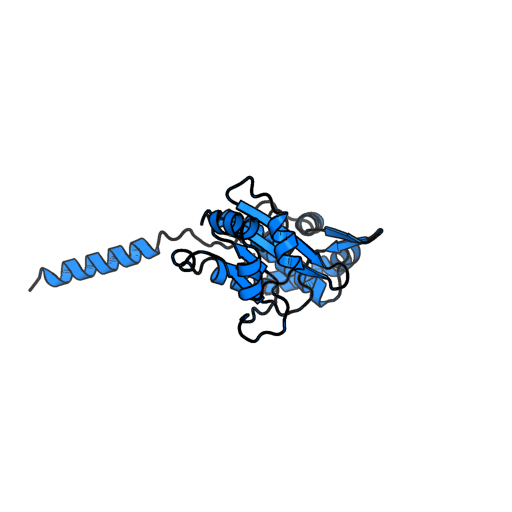E A 1 167 ? -7.351 4.153 9.433 1.00 78.25 167 ILE A CA 1
ATOM 1305 C C . ILE A 1 167 ? -8.596 4.327 10.283 1.00 78.25 167 ILE A C 1
ATOM 1307 O O . ILE A 1 167 ? -9.239 3.350 10.643 1.00 78.25 167 ILE A O 1
ATOM 1311 N N . ILE A 1 168 ? -8.920 5.563 10.636 1.00 75.56 168 ILE A N 1
ATOM 1312 C CA . ILE A 1 168 ? -10.165 5.922 11.307 1.00 75.56 168 ILE A CA 1
ATOM 1313 C C . ILE A 1 168 ? -11.170 6.223 10.205 1.00 75.56 168 ILE A C 1
ATOM 1315 O O . ILE A 1 168 ? -11.019 7.213 9.502 1.00 75.56 168 ILE A O 1
ATOM 1319 N N . SER A 1 169 ? -12.183 5.384 10.042 1.00 69.38 169 SER A N 1
ATOM 1320 C CA . SER A 1 169 ? -13.238 5.602 9.053 1.00 69.38 169 SER A CA 1
ATOM 1321 C C . SER A 1 169 ? -14.566 5.206 9.665 1.00 69.38 169 SER A C 1
ATOM 1323 O O . SER A 1 169 ? -14.888 4.027 9.758 1.00 69.38 169 SER A O 1
ATOM 1325 N N . ALA A 1 170 ? -15.312 6.201 10.140 1.00 56.53 170 ALA A N 1
ATOM 1326 C CA . ALA A 1 170 ? -16.656 5.990 10.676 1.00 56.53 170 ALA A CA 1
ATOM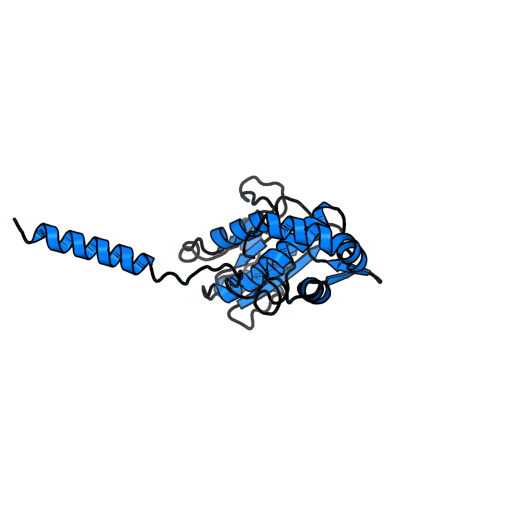 1327 C C . ALA A 1 170 ? -17.707 5.854 9.568 1.00 56.53 170 ALA A C 1
ATOM 1329 O O . ALA A 1 170 ? -18.800 5.346 9.808 1.00 56.53 170 ALA A O 1
ATOM 1330 N N . ASP A 1 171 ? -17.365 6.321 8.368 1.00 54.62 171 ASP A N 1
ATOM 1331 C CA . ASP A 1 171 ? -18.191 6.195 7.182 1.00 54.62 171 ASP A CA 1
ATOM 1332 C C . ASP A 1 171 ? -17.704 5.017 6.324 1.00 54.62 171 ASP A C 1
ATOM 1334 O O . ASP A 1 171 ? -16.508 4.854 6.065 1.00 54.62 171 ASP A O 1
ATOM 1338 N N . LEU A 1 172 ? -18.662 4.185 5.918 1.00 50.00 172 LEU A N 1
ATOM 1339 C CA . LEU A 1 172 ? -18.505 3.012 5.055 1.00 50.00 172 LEU A CA 1
ATOM 1340 C C . LEU A 1 172 ? -18.354 3.401 3.577 1.00 50.00 172 LEU A C 1
ATOM 1342 O O . LEU A 1 172 ? -18.416 2.532 2.713 1.00 50.00 172 LEU A O 1
ATOM 1346 N N . THR A 1 173 ? -18.218 4.690 3.249 1.00 54.03 173 THR A N 1
ATOM 1347 C CA . THR A 1 173 ? -17.991 5.113 1.869 1.00 54.03 173 THR A CA 1
ATOM 1348 C C . THR A 1 173 ? -16.621 4.615 1.412 1.00 54.03 173 THR A C 1
ATOM 1350 O O . THR A 1 173 ? -15.575 5.180 1.739 1.00 54.03 173 THR A O 1
ATOM 1353 N N . ASP A 1 174 ? -16.649 3.524 0.643 1.00 63.19 174 ASP A N 1
ATOM 1354 C CA . ASP A 1 174 ? -15.501 2.736 0.188 1.00 63.19 174 ASP A CA 1
ATOM 1355 C C . ASP A 1 174 ? -14.316 3.601 -0.253 1.00 63.19 174 ASP A C 1
ATOM 1357 O O . ASP A 1 174 ? -13.176 3.313 0.092 1.00 63.19 174 ASP A O 1
ATOM 1361 N N . LYS A 1 175 ? -14.560 4.744 -0.905 1.00 70.81 175 LYS A N 1
ATOM 1362 C CA . LYS A 1 175 ? -13.510 5.628 -1.424 1.00 70.81 175 LYS A CA 1
ATOM 1363 C C . LYS A 1 175 ? -12.496 6.100 -0.375 1.00 70.81 175 LYS A C 1
ATOM 1365 O O . LYS A 1 175 ? -11.309 6.174 -0.700 1.00 70.81 175 LYS A O 1
ATOM 1370 N N . CYS A 1 176 ? -12.916 6.433 0.850 1.00 74.25 176 CYS A N 1
ATOM 1371 C CA . CYS A 1 176 ? -11.966 6.952 1.838 1.00 74.25 176 CYS A CA 1
ATOM 1372 C C . CYS A 1 176 ? -11.104 5.850 2.453 1.00 74.25 176 CYS A C 1
ATOM 1374 O O . CYS A 1 176 ? -9.881 5.979 2.500 1.00 74.25 176 CYS A O 1
ATOM 1376 N N . MET A 1 177 ? -11.731 4.743 2.855 1.00 77.94 177 MET A N 1
ATOM 1377 C CA . MET A 1 177 ? -11.024 3.556 3.334 1.00 77.94 177 MET A CA 1
ATOM 1378 C C . MET A 1 177 ? -10.071 3.025 2.262 1.00 77.94 177 MET A C 1
ATOM 1380 O O . MET A 1 177 ? -8.910 2.753 2.553 1.00 77.94 177 MET A O 1
ATOM 1384 N N . CYS A 1 178 ? -10.532 2.953 1.012 1.00 79.81 178 CYS A N 1
ATOM 1385 C CA . CYS A 1 178 ? -9.711 2.531 -0.109 1.00 79.81 178 CYS A CA 1
ATOM 1386 C C . CYS A 1 178 ? -8.510 3.466 -0.294 1.00 79.81 178 CYS A C 1
ATOM 1388 O O . CYS A 1 178 ? -7.374 3.002 -0.309 1.00 79.81 178 CYS A O 1
ATOM 1390 N N . GLY A 1 179 ? -8.724 4.786 -0.323 1.00 83.75 179 GLY A N 1
ATOM 1391 C CA . GLY A 1 179 ? -7.631 5.760 -0.399 1.00 83.75 179 GLY A CA 1
ATOM 1392 C C . GLY A 1 179 ? -6.612 5.623 0.737 1.00 83.75 179 GLY A C 1
ATOM 1393 O O . GLY A 1 179 ? -5.405 5.616 0.505 1.00 83.75 179 GLY A O 1
ATOM 1394 N N . ALA A 1 180 ? -7.096 5.448 1.967 1.00 84.38 180 ALA A N 1
ATOM 1395 C CA . ALA A 1 180 ? -6.260 5.239 3.142 1.00 84.38 180 ALA A CA 1
ATOM 1396 C C . ALA A 1 180 ? -5.440 3.942 3.070 1.00 84.38 180 ALA A C 1
ATOM 1398 O O . ALA A 1 180 ? -4.287 3.918 3.503 1.00 84.38 180 ALA A O 1
ATOM 1399 N N . LEU A 1 181 ? -6.010 2.877 2.506 1.00 87.25 181 LEU A N 1
ATOM 1400 C CA . LEU A 1 181 ? -5.316 1.611 2.308 1.00 87.25 181 LEU A CA 1
ATOM 1401 C C . LEU A 1 181 ? -4.231 1.722 1.233 1.00 87.25 181 LEU A C 1
ATOM 1403 O O . LEU A 1 181 ? -3.106 1.318 1.497 1.00 87.25 181 LEU A O 1
ATOM 1407 N N . TYR A 1 182 ? -4.486 2.349 0.083 1.00 90.94 182 TYR A N 1
ATOM 1408 C CA . TYR A 1 182 ? -3.418 2.613 -0.897 1.00 90.94 182 TYR A CA 1
ATOM 1409 C C . TYR A 1 182 ? -2.287 3.459 -0.296 1.00 90.94 182 TYR A C 1
ATOM 1411 O O . TYR A 1 182 ? -1.116 3.112 -0.459 1.00 90.94 182 TYR A O 1
ATOM 1419 N N . ASN A 1 183 ? -2.621 4.486 0.494 1.00 89.62 183 ASN A N 1
ATOM 1420 C CA . ASN A 1 183 ? -1.624 5.280 1.218 1.00 89.62 183 ASN A CA 1
ATOM 1421 C C . ASN A 1 183 ? -0.796 4.420 2.191 1.00 89.62 183 ASN A C 1
ATOM 1423 O O . ASN A 1 183 ? 0.415 4.611 2.309 1.00 89.62 183 ASN A O 1
ATOM 1427 N N . ALA A 1 184 ? -1.409 3.453 2.883 1.00 88.62 184 ALA A N 1
ATOM 1428 C CA . ALA A 1 184 ? -0.690 2.523 3.759 1.00 88.62 184 ALA A CA 1
ATOM 1429 C C . ALA A 1 184 ? 0.321 1.658 2.986 1.00 88.62 184 ALA A C 1
ATOM 1431 O O . ALA A 1 184 ? 1.390 1.343 3.507 1.00 88.62 184 ALA A O 1
ATOM 1432 N N . PHE A 1 185 ? 0.013 1.325 1.733 1.00 91.69 185 PHE A N 1
ATOM 1433 C CA . PHE A 1 185 ? 0.904 0.605 0.825 1.00 91.69 185 PHE A CA 1
ATOM 1434 C C . PHE A 1 185 ? 1.872 1.532 0.067 1.00 91.69 185 PHE A C 1
ATOM 1436 O O . PHE A 1 185 ? 2.707 1.054 -0.694 1.00 91.69 185 PHE A O 1
ATOM 1443 N N . GLY A 1 186 ? 1.821 2.846 0.303 1.00 92.69 186 GLY A N 1
ATOM 1444 C CA . GLY A 1 186 ? 2.774 3.804 -0.255 1.00 92.69 186 GLY A CA 1
ATOM 1445 C C . GLY A 1 186 ? 2.348 4.487 -1.551 1.00 92.69 186 GLY A C 1
ATOM 1446 O O . GLY A 1 186 ? 3.195 5.115 -2.181 1.00 92.69 186 GLY A O 1
ATOM 1447 N N . ILE A 1 187 ? 1.076 4.396 -1.943 1.00 94.19 187 ILE A N 1
ATOM 1448 C CA . ILE A 1 187 ? 0.531 5.095 -3.113 1.00 94.19 187 ILE A CA 1
ATOM 1449 C C . ILE A 1 187 ? -0.252 6.324 -2.658 1.00 94.19 187 ILE A C 1
ATOM 1451 O O . ILE A 1 187 ? -1.255 6.172 -1.970 1.00 94.19 187 ILE A O 1
ATOM 1455 N N . ASP A 1 188 ? 0.206 7.517 -3.040 1.00 90.88 188 ASP A N 1
ATOM 1456 C CA . ASP A 1 188 ? -0.481 8.789 -2.805 1.00 90.88 188 ASP A CA 1
ATOM 1457 C C . ASP A 1 188 ? -1.564 9.021 -3.863 1.00 90.88 188 ASP A C 1
ATOM 1459 O O . ASP A 1 188 ? -1.397 8.656 -5.025 1.00 90.88 188 ASP A O 1
ATOM 1463 N N . LYS A 1 189 ? -2.666 9.663 -3.455 1.00 85.50 189 LYS A N 1
ATOM 1464 C CA . LYS A 1 189 ? -3.792 10.064 -4.322 1.00 85.50 189 LYS A CA 1
ATOM 1465 C C . LYS A 1 189 ? -4.165 9.005 -5.376 1.00 85.50 189 LYS A C 1
ATOM 1467 O O . LYS A 1 189 ? -4.192 9.310 -6.564 1.00 85.50 189 LYS A O 1
ATOM 1472 N N . PRO A 1 190 ? -4.592 7.796 -4.975 1.00 86.31 190 PRO A N 1
ATOM 1473 C CA . PRO A 1 190 ? -4.886 6.688 -5.899 1.00 86.31 190 PRO A CA 1
ATOM 1474 C C . PRO A 1 190 ? -6.008 6.965 -6.922 1.00 86.31 190 PRO A C 1
ATOM 1476 O O . PRO A 1 190 ? -6.289 6.133 -7.776 1.00 86.31 190 PRO A O 1
ATOM 1479 N N . ASN A 1 191 ? -6.674 8.120 -6.839 1.00 81.75 191 ASN A N 1
ATOM 1480 C CA . ASN A 1 191 ? -7.699 8.557 -7.783 1.00 81.75 191 ASN A CA 1
ATOM 1481 C C . ASN A 1 191 ? -7.169 9.489 -8.892 1.00 81.75 191 ASN A C 1
ATOM 1483 O O . ASN A 1 191 ? -7.893 9.723 -9.866 1.00 81.75 191 ASN A O 1
ATOM 1487 N N . ASP A 1 192 ? -5.956 10.033 -8.741 1.00 83.69 192 ASP A N 1
ATOM 1488 C CA . ASP A 1 192 ? -5.447 11.168 -9.514 1.00 83.69 192 ASP A CA 1
ATOM 1489 C C . ASP A 1 192 ? -4.122 10.839 -10.213 1.00 83.69 192 ASP A C 1
ATOM 1491 O O . ASP A 1 192 ? -3.058 11.153 -9.694 1.00 83.69 192 ASP A O 1
ATOM 1495 N N . GLY A 1 193 ? -4.171 10.317 -11.437 1.00 85.00 193 GLY A N 1
ATOM 1496 C CA . GLY A 1 193 ? -2.966 10.060 -12.227 1.00 85.00 193 GLY A CA 1
ATOM 1497 C C . GLY A 1 193 ? -2.975 8.652 -12.814 1.00 85.00 193 GLY A C 1
ATOM 1498 O O . GLY A 1 193 ? -4.054 8.192 -13.199 1.00 85.00 193 GLY A O 1
ATOM 1499 N N . PRO A 1 194 ? -1.809 7.987 -12.937 1.00 88.38 194 PRO A N 1
ATOM 1500 C CA . PRO A 1 194 ? -1.747 6.629 -13.463 1.00 88.38 194 PRO A CA 1
ATOM 1501 C C . PRO A 1 194 ? -2.543 5.642 -12.606 1.00 88.38 194 PRO A C 1
ATOM 1503 O O . PRO A 1 194 ? -2.857 5.900 -11.450 1.00 88.38 194 PRO A O 1
ATOM 1506 N N . SER A 1 195 ? -2.829 4.465 -13.151 1.00 90.81 195 SER A N 1
ATOM 1507 C CA . SER A 1 195 ? -3.488 3.387 -12.412 1.00 90.81 195 SER A CA 1
ATOM 1508 C C . SER A 1 195 ? -2.806 3.107 -11.070 1.00 90.81 195 SER A C 1
ATOM 1510 O O . SER A 1 195 ? -1.587 2.896 -10.999 1.00 90.81 195 SER A O 1
ATOM 1512 N N . ALA A 1 196 ? -3.590 3.133 -9.988 1.00 91.81 196 ALA A N 1
ATOM 1513 C CA . ALA A 1 196 ? -3.082 2.918 -8.637 1.00 91.81 196 ALA A CA 1
ATOM 1514 C C . ALA A 1 196 ? -2.565 1.485 -8.454 1.00 91.81 196 ALA A C 1
ATOM 1516 O O . ALA A 1 196 ? -1.550 1.292 -7.789 1.00 91.81 196 ALA A O 1
ATOM 1517 N N . ASP A 1 197 ? -3.196 0.502 -9.100 1.00 93.44 197 ASP A N 1
ATOM 1518 C CA . ASP A 1 197 ? -2.762 -0.898 -9.069 1.00 93.44 197 ASP A CA 1
ATOM 1519 C C . ASP A 1 197 ? -1.454 -1.107 -9.821 1.00 93.44 197 ASP A C 1
ATOM 1521 O O . ASP A 1 197 ? -0.541 -1.766 -9.320 1.00 93.44 197 ASP A O 1
ATOM 1525 N N . LEU A 1 198 ? -1.313 -0.490 -10.996 1.00 93.69 198 LEU A N 1
ATOM 1526 C CA . LEU A 1 198 ? -0.058 -0.548 -11.736 1.00 93.69 198 LEU A CA 1
ATOM 1527 C C . LEU A 1 198 ? 1.062 0.172 -10.971 1.00 93.69 198 LEU A C 1
ATOM 1529 O O . LEU A 1 198 ? 2.169 -0.354 -10.856 1.00 93.69 198 LEU A O 1
ATOM 1533 N N . SER A 1 199 ? 0.762 1.328 -10.374 1.00 95.81 199 SER A N 1
ATOM 1534 C CA . SER A 1 199 ? 1.691 2.064 -9.505 1.00 95.81 199 SER A CA 1
ATOM 1535 C C . SER A 1 199 ? 2.129 1.214 -8.308 1.00 95.81 199 SER A C 1
ATOM 1537 O O . SER A 1 199 ? 3.325 1.083 -8.042 1.00 95.81 199 SER A O 1
ATOM 1539 N N . LEU A 1 200 ? 1.174 0.580 -7.623 1.00 96.44 200 LEU A N 1
ATOM 1540 C CA . LEU A 1 200 ? 1.418 -0.315 -6.495 1.00 96.44 200 LEU A CA 1
ATOM 1541 C C . LEU A 1 200 ? 2.288 -1.504 -6.899 1.00 96.44 200 LEU A C 1
ATOM 1543 O O . LEU A 1 200 ? 3.270 -1.817 -6.226 1.00 96.44 200 LEU A O 1
ATOM 1547 N N . CYS A 1 201 ? 1.963 -2.138 -8.022 1.00 96.62 201 CYS A N 1
ATOM 1548 C CA . CYS A 1 201 ? 2.744 -3.236 -8.560 1.00 96.62 201 CYS A CA 1
ATOM 1549 C C . CYS A 1 201 ? 4.194 -2.814 -8.823 1.00 96.62 201 CYS A C 1
ATOM 1551 O O . CYS A 1 201 ? 5.112 -3.491 -8.366 1.00 96.62 201 CYS A O 1
ATOM 1553 N N . ILE A 1 202 ? 4.406 -1.683 -9.507 1.00 97.06 202 ILE A N 1
ATOM 1554 C CA . ILE A 1 202 ? 5.740 -1.160 -9.842 1.00 97.06 202 ILE A CA 1
ATOM 1555 C C . ILE A 1 202 ? 6.554 -0.903 -8.574 1.00 97.06 202 ILE A C 1
ATOM 1557 O O . ILE A 1 202 ? 7.709 -1.325 -8.489 1.00 97.06 202 ILE A O 1
ATOM 1561 N N . LEU A 1 203 ? 5.949 -0.237 -7.586 1.00 97.38 203 LEU A N 1
ATOM 1562 C CA . LEU A 1 203 ? 6.579 0.073 -6.305 1.00 97.38 203 LEU A CA 1
ATOM 1563 C C . LEU A 1 203 ? 7.089 -1.197 -5.612 1.00 97.38 203 LEU A C 1
ATOM 1565 O O . LEU A 1 203 ? 8.250 -1.270 -5.203 1.00 97.38 203 LEU A O 1
ATOM 1569 N N . TYR A 1 204 ? 6.233 -2.211 -5.499 1.00 96.50 204 TYR A N 1
ATOM 1570 C CA . TYR A 1 204 ? 6.580 -3.443 -4.797 1.00 96.50 204 TYR A CA 1
ATOM 1571 C C . TYR A 1 204 ? 7.503 -4.353 -5.602 1.00 96.50 204 TYR A C 1
ATOM 1573 O O . TYR A 1 204 ? 8.422 -4.934 -5.034 1.00 96.50 204 TYR A O 1
ATOM 1581 N N . GLU A 1 205 ? 7.346 -4.432 -6.920 1.00 96.88 205 GLU A N 1
ATOM 1582 C CA . GLU A 1 205 ? 8.262 -5.176 -7.786 1.00 96.88 205 GLU A CA 1
ATOM 1583 C C . GLU A 1 205 ? 9.682 -4.587 -7.725 1.00 96.88 205 GLU A C 1
ATOM 1585 O O . GLU A 1 205 ? 10.660 -5.322 -7.571 1.00 96.88 205 GLU A O 1
ATOM 1590 N N . ALA A 1 206 ? 9.816 -3.256 -7.752 1.00 97.06 206 ALA A N 1
ATOM 1591 C CA . ALA A 1 206 ? 11.102 -2.593 -7.557 1.00 97.06 206 ALA A CA 1
ATOM 1592 C C . ALA A 1 206 ? 11.678 -2.880 -6.160 1.00 97.06 206 ALA A C 1
ATOM 1594 O O . ALA A 1 206 ? 12.856 -3.236 -6.034 1.00 97.06 206 ALA A O 1
ATOM 1595 N N . ARG A 1 207 ? 10.836 -2.833 -5.119 1.00 94.75 207 ARG A N 1
ATOM 1596 C CA . ARG A 1 207 ? 11.223 -3.195 -3.751 1.00 94.75 207 ARG A CA 1
ATOM 1597 C C . ARG A 1 207 ? 11.758 -4.623 -3.661 1.00 94.75 207 ARG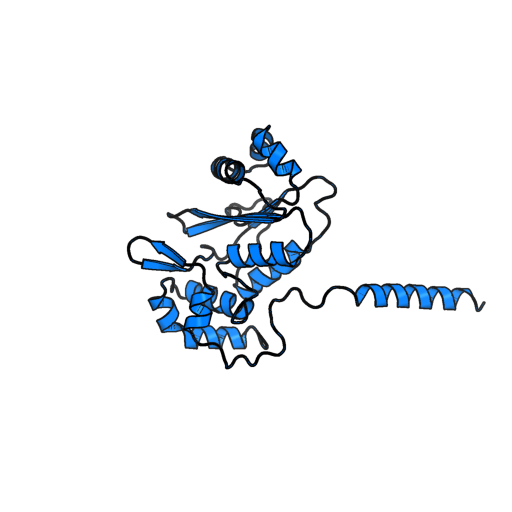 A C 1
ATOM 1599 O O . ARG A 1 207 ? 12.791 -4.840 -3.028 1.00 94.75 207 ARG A O 1
ATOM 1606 N N . TRP A 1 208 ? 11.095 -5.593 -4.285 1.00 94.25 208 TRP A N 1
ATOM 1607 C CA . TRP A 1 208 ? 11.524 -6.997 -4.283 1.00 94.25 208 TRP A CA 1
ATOM 1608 C C . TRP A 1 208 ? 12.841 -7.219 -5.024 1.00 94.25 208 TRP A C 1
ATOM 1610 O O . TRP A 1 208 ? 13.574 -8.154 -4.709 1.00 94.25 208 TRP A O 1
ATOM 1620 N N . ARG A 1 209 ? 13.211 -6.297 -5.915 1.00 95.19 209 ARG A N 1
ATOM 1621 C CA . ARG A 1 209 ? 14.540 -6.216 -6.542 1.00 95.19 209 ARG A CA 1
ATOM 1622 C C . ARG A 1 209 ? 15.558 -5.414 -5.720 1.00 95.19 209 ARG A C 1
ATOM 1624 O O . ARG A 1 209 ? 16.668 -5.166 -6.188 1.00 95.19 209 ARG A O 1
ATOM 1631 N N . GLY A 1 210 ? 15.194 -4.991 -4.509 1.00 94.50 210 GLY A N 1
ATOM 1632 C CA . GLY A 1 210 ? 16.035 -4.208 -3.607 1.00 94.50 210 GLY A CA 1
ATOM 1633 C C . GLY A 1 210 ? 16.184 -2.736 -3.998 1.00 94.50 210 GLY A C 1
ATOM 1634 O O . GLY A 1 210 ? 17.096 -2.087 -3.499 1.00 94.50 210 GLY A O 1
ATOM 1635 N N . LYS A 1 211 ? 15.331 -2.210 -4.886 1.00 95.62 211 LYS A N 1
ATOM 1636 C CA . LYS A 1 211 ? 15.349 -0.812 -5.342 1.00 95.62 211 LYS A CA 1
ATOM 1637 C C . LYS A 1 211 ? 14.336 -0.004 -4.552 1.00 95.62 211 LYS A C 1
ATOM 1639 O O . LYS A 1 211 ? 13.168 -0.379 -4.484 1.00 95.62 211 LYS A O 1
ATOM 1644 N N . ARG A 1 212 ? 14.790 1.067 -3.904 1.00 92.50 212 ARG A N 1
ATOM 1645 C CA . ARG A 1 212 ? 13.970 1.795 -2.930 1.00 92.50 212 ARG A CA 1
ATOM 1646 C C . ARG A 1 212 ? 14.095 3.306 -3.027 1.00 92.50 212 ARG A C 1
ATOM 1648 O O . ARG A 1 212 ? 13.132 3.985 -2.673 1.00 92.50 212 ARG A O 1
ATOM 1655 N N . SER A 1 213 ? 15.237 3.828 -3.471 1.00 94.38 213 SER A N 1
ATOM 1656 C CA . SER A 1 213 ? 15.368 5.257 -3.757 1.00 94.38 213 SER A CA 1
ATOM 1657 C C . SER A 1 213 ? 14.691 5.633 -5.072 1.00 94.38 213 SER A C 1
ATOM 1659 O O . SER A 1 213 ? 14.422 4.778 -5.922 1.00 94.38 213 SER A O 1
ATOM 1661 N N . ARG A 1 214 ? 14.437 6.927 -5.265 1.00 94.25 214 ARG A N 1
ATOM 1662 C CA . ARG A 1 214 ? 13.871 7.448 -6.514 1.00 94.25 214 ARG A CA 1
ATOM 1663 C C . ARG A 1 214 ? 14.729 7.088 -7.724 1.00 94.25 214 ARG A C 1
ATOM 1665 O O . ARG A 1 214 ? 14.207 6.604 -8.724 1.00 94.25 214 ARG A O 1
ATOM 1672 N N . GLU A 1 215 ? 16.038 7.266 -7.615 1.00 94.31 215 GLU A N 1
ATOM 1673 C CA . GLU A 1 215 ? 17.019 6.970 -8.662 1.00 94.31 215 GLU A CA 1
ATOM 1674 C C . GLU A 1 215 ? 17.114 5.466 -8.925 1.00 94.31 215 GLU A C 1
ATOM 1676 O O . GLU A 1 215 ? 17.159 5.027 -10.074 1.00 94.31 215 GLU A O 1
ATOM 1681 N N . GLU A 1 216 ? 17.109 4.660 -7.862 1.00 96.50 216 GLU A N 1
ATOM 1682 C CA . GLU A 1 216 ? 17.148 3.205 -7.961 1.00 96.50 216 GLU A CA 1
ATOM 1683 C C . GLU A 1 216 ? 15.919 2.650 -8.677 1.00 96.50 216 GLU A C 1
ATOM 1685 O O . GLU A 1 216 ? 16.060 1.804 -9.560 1.00 96.50 216 GLU A O 1
ATOM 1690 N N . ILE A 1 217 ? 14.726 3.126 -8.317 1.00 97.00 217 ILE A N 1
ATOM 1691 C CA . ILE A 1 217 ? 13.474 2.697 -8.944 1.00 97.00 217 ILE A CA 1
ATOM 1692 C C . ILE A 1 217 ? 13.428 3.176 -10.398 1.00 97.00 217 ILE A C 1
ATOM 1694 O O . ILE A 1 217 ? 13.111 2.383 -11.283 1.00 97.00 217 ILE A O 1
ATOM 1698 N N . ALA A 1 218 ? 13.824 4.424 -10.668 1.00 96.56 218 ALA A N 1
ATOM 1699 C CA . ALA A 1 218 ? 13.908 4.954 -12.028 1.00 96.56 218 ALA A CA 1
ATOM 1700 C C . ALA A 1 218 ? 14.828 4.107 -12.926 1.00 96.56 218 ALA A C 1
ATOM 1702 O O . ALA A 1 218 ? 14.496 3.844 -14.078 1.00 96.56 218 ALA A O 1
ATOM 1703 N N . SER A 1 219 ? 15.951 3.614 -12.389 1.00 97.25 219 SER A N 1
ATOM 1704 C CA . SER A 1 219 ? 16.912 2.803 -13.151 1.00 97.25 219 SER A CA 1
ATOM 1705 C C . SER A 1 219 ? 16.370 1.455 -13.640 1.00 97.25 219 SER A C 1
ATOM 1707 O O . SER A 1 219 ? 16.933 0.880 -14.567 1.00 97.25 219 SER A O 1
ATOM 1709 N N . VAL A 1 220 ? 15.296 0.947 -13.027 1.00 97.50 220 VAL A N 1
ATOM 1710 C CA . VAL A 1 220 ? 14.665 -0.336 -13.384 1.00 97.50 220 VAL A CA 1
ATOM 1711 C C . VAL A 1 220 ? 13.231 -0.173 -13.888 1.00 97.50 220 VAL A C 1
ATOM 1713 O O . VAL A 1 220 ? 12.556 -1.178 -14.105 1.00 97.50 220 VAL A O 1
ATOM 1716 N N . PHE A 1 221 ? 12.757 1.068 -14.050 1.00 96.50 221 PHE A N 1
ATOM 1717 C CA . PHE A 1 221 ? 11.339 1.394 -14.201 1.00 96.50 221 PHE A CA 1
ATOM 1718 C C . PHE A 1 221 ? 10.666 0.659 -15.366 1.00 96.50 221 PHE A C 1
ATOM 1720 O O . PHE A 1 221 ? 9.634 0.020 -15.170 1.00 96.50 221 PHE A O 1
ATOM 1727 N N . ASP A 1 222 ? 11.261 0.697 -16.558 1.00 95.25 222 ASP A N 1
ATOM 1728 C CA . ASP A 1 222 ? 10.665 0.087 -17.752 1.00 95.25 222 ASP A CA 1
ATOM 1729 C C . ASP A 1 222 ? 10.509 -1.435 -17.602 1.00 95.25 222 ASP A C 1
ATOM 1731 O O . ASP A 1 222 ? 9.472 -2.005 -17.952 1.00 95.25 222 ASP A O 1
ATOM 1735 N N . ASP A 1 223 ? 11.508 -2.092 -17.007 1.00 96.38 223 ASP A N 1
ATOM 1736 C CA . ASP A 1 223 ? 11.497 -3.537 -16.776 1.00 96.38 223 ASP A CA 1
ATOM 1737 C C . ASP A 1 223 ? 10.458 -3.945 -15.724 1.00 96.38 223 ASP A C 1
ATOM 1739 O O . ASP A 1 223 ? 9.788 -4.971 -15.881 1.00 96.38 223 ASP A O 1
ATOM 1743 N N . VAL A 1 224 ? 10.320 -3.175 -14.637 1.00 96.25 224 VAL A N 1
ATOM 1744 C CA . VAL A 1 224 ? 9.316 -3.459 -13.595 1.00 96.25 224 VAL A CA 1
ATOM 1745 C C . VAL A 1 224 ? 7.903 -3.144 -14.085 1.00 96.25 224 VAL A C 1
ATOM 1747 O O . VAL A 1 224 ? 7.001 -3.950 -13.865 1.00 96.25 224 VAL A O 1
ATOM 1750 N N . LYS A 1 225 ? 7.707 -2.045 -14.827 1.00 94.38 225 LYS A N 1
ATOM 1751 C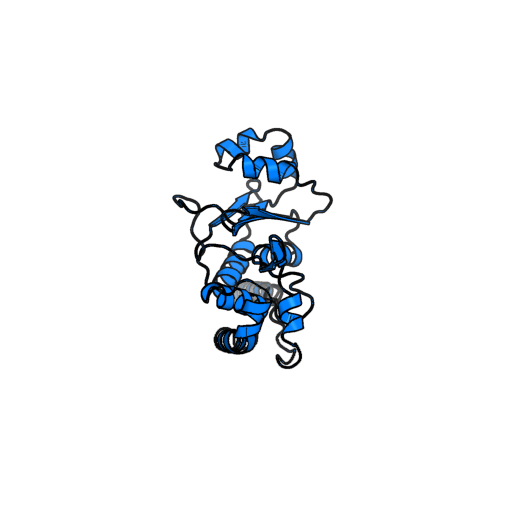 CA . LYS A 1 225 ? 6.413 -1.676 -15.420 1.00 94.38 225 LYS A CA 1
ATOM 1752 C C . LYS A 1 225 ? 5.928 -2.756 -16.372 1.00 94.38 225 LYS A C 1
ATOM 1754 O O . LYS A 1 225 ? 4.809 -3.233 -16.220 1.00 94.38 225 LYS A O 1
ATOM 1759 N N . LYS A 1 226 ? 6.790 -3.225 -17.274 1.00 93.38 226 LYS A N 1
ATOM 1760 C CA . LYS A 1 226 ? 6.449 -4.299 -18.214 1.00 93.38 226 LYS A CA 1
ATOM 1761 C C . LYS A 1 226 ? 6.075 -5.607 -17.509 1.00 93.38 226 LYS A C 1
ATOM 1763 O O . LYS A 1 226 ? 5.137 -6.292 -17.924 1.00 93.38 226 LYS A O 1
ATOM 1768 N N . ALA A 1 227 ? 6.801 -5.970 -16.449 1.00 94.12 227 ALA A N 1
ATOM 1769 C CA . ALA A 1 227 ? 6.464 -7.142 -15.641 1.00 94.12 227 ALA A CA 1
ATOM 1770 C C . ALA A 1 227 ? 5.073 -6.995 -14.997 1.00 94.12 227 ALA A C 1
ATOM 1772 O O . ALA A 1 227 ? 4.273 -7.930 -15.025 1.00 94.12 227 ALA A O 1
ATOM 1773 N N . CYS A 1 228 ? 4.762 -5.802 -14.495 1.00 93.81 228 CYS A N 1
ATOM 1774 C CA . CYS A 1 228 ? 3.477 -5.479 -13.893 1.00 93.81 228 CYS A CA 1
ATOM 1775 C C . CYS A 1 228 ? 2.307 -5.475 -14.877 1.00 93.81 228 CYS A C 1
ATOM 1777 O O . CYS A 1 228 ? 1.291 -6.097 -14.589 1.00 93.81 228 CYS A O 1
ATOM 1779 N N . GLU A 1 229 ? 2.459 -4.870 -16.054 1.00 90.44 229 GLU A N 1
ATOM 1780 C CA . GLU A 1 229 ? 1.441 -4.887 -17.119 1.00 90.44 229 GLU A CA 1
ATOM 1781 C C . GLU A 1 229 ? 1.122 -6.312 -17.589 1.00 90.44 229 GLU A C 1
ATOM 1783 O O . GLU A 1 229 ? -0.003 -6.617 -17.975 1.00 90.44 229 GLU A O 1
ATOM 1788 N N . THR A 1 230 ? 2.109 -7.211 -17.526 1.00 89.19 230 THR A N 1
ATOM 1789 C CA . THR A 1 230 ? 1.903 -8.632 -17.838 1.00 89.19 230 THR A CA 1
ATOM 1790 C C . THR A 1 230 ? 1.100 -9.341 -16.743 1.00 89.19 230 THR A C 1
ATOM 1792 O O . THR A 1 230 ? 0.303 -10.228 -17.043 1.00 89.19 230 THR A O 1
ATOM 1795 N N . ARG A 1 231 ? 1.310 -8.971 -15.472 1.00 86.62 231 ARG A N 1
ATOM 1796 C CA . ARG A 1 231 ? 0.608 -9.549 -14.314 1.00 86.62 231 ARG A CA 1
ATOM 1797 C C . ARG A 1 231 ? -0.810 -8.999 -14.150 1.00 86.62 231 ARG A C 1
ATOM 1799 O O . ARG A 1 231 ? -1.679 -9.729 -13.688 1.00 86.62 231 ARG A O 1
ATOM 1806 N N . LEU A 1 232 ? -1.028 -7.740 -14.521 1.00 84.62 232 LEU A N 1
ATOM 1807 C CA . LEU A 1 232 ? -2.280 -7.002 -14.357 1.00 84.62 232 LEU A CA 1
ATOM 1808 C C . LEU A 1 232 ? -2.792 -6.539 -15.731 1.00 84.62 232 LEU A C 1
ATOM 1810 O O . LEU A 1 232 ? -2.675 -5.361 -16.073 1.00 84.62 232 LEU A O 1
ATOM 1814 N N . PRO A 1 233 ? -3.313 -7.457 -16.563 1.00 64.75 233 PRO A N 1
ATOM 1815 C CA . PRO A 1 233 ? -3.785 -7.098 -17.892 1.00 64.75 233 PRO A CA 1
ATOM 1816 C C . PRO A 1 233 ? -4.985 -6.144 -17.797 1.00 64.75 233 PRO A C 1
ATOM 1818 O O . PRO A 1 233 ? -6.019 -6.503 -17.241 1.00 64.75 233 PRO A O 1
ATOM 1821 N N . GLY A 1 234 ? -4.853 -4.946 -18.374 1.00 59.72 234 GLY A N 1
ATOM 1822 C CA . GLY A 1 234 ? -5.902 -3.915 -18.382 1.00 59.72 234 GLY A CA 1
ATOM 1823 C C . GLY A 1 234 ? -5.816 -2.887 -17.249 1.00 59.72 234 GLY A C 1
ATOM 1824 O O . GLY A 1 234 ? -6.702 -2.040 -17.159 1.00 59.72 234 GLY A O 1
ATOM 1825 N N . ALA A 1 235 ? -4.775 -2.959 -16.412 1.00 54.75 235 ALA A N 1
ATOM 1826 C CA . ALA A 1 235 ? -4.440 -1.924 -15.436 1.00 54.75 235 ALA A CA 1
ATOM 1827 C C . ALA A 1 235 ? -3.648 -0.761 -16.046 1.00 54.75 235 ALA A C 1
ATOM 1829 O O . ALA A 1 235 ? -2.987 -0.932 -17.098 1.00 54.75 235 ALA A O 1
#

Secondary structure (DSSP, 8-state):
--HHHHHHHHHHHHHHHHTT-S-S-S----TTS-TTS--HHHHHHTBPEEEETTEEEE---SSSEEEEEEE--TTTT--THHHHHHHHHHHHHT-EE--STT--SPEEEEEE--HHHHHHHHH-THHHHHTT--HHHHHHHHH----SSEEEEEEEETTTTEEEEEEEE-S--HHHHHHHHHHHTTBS-TTSSS-HHHHHHHHHHHHHTT--BHHHHHHHHHHHHHHHHHHSTT-